Protein AF-Q1WFF9-F1 (afdb_monomer_lite)

InterPro domains:
  IPR015813 Pyruvate/Phosphoenolpyruvate kinase-like domain superfamily [SSF51621] (1-240)
  IPR021135 Phosphoenolpyruvate carboxylase [PF00311] (1-241)
  IPR021135 Phosphoenolpyruvate carboxylase [PTHR30523] (1-241)

Secondary structure (DSSP, 8-state):
-B-TTSTTTSSSS-HHHHHHTSPTTS-TT---BPPPHHHHHHHHSSHHHHHHHHHHHHHHHHHHHHSPPPPPPHHHHHHHHHHHHHHHHHHHIIIII-TTHHHHHHHHSTHHHHHHSTT-SS-SBSSTT--GGGB-HHHHHHHHHHTT--HHHHTTHHHHHHHHHHH-TTHHHHHHHHHHH-HHHHHHHHHHHHHHHT--HHHHHHHHHHHS-GGGHHHHHHHHHHHHHHHHHHHHHHT--

Sequence (241 aa):
FHGRGGTVGRGGGPTHLAILSQPPDTIHGSLRVTVQGEVIEQSFGEEHLCFRTLQRFTAATLEHGMHPPDSPKPEWRALLDEMAVVATEEYRSVVFKEPRFVEYFRLATPELEYGRMNIGSRPSKRKPSGGIESLRAIPWIFAWTQTRFHLPVWLGFGAAFKHIIKKDIRNLHVLQEMYNAWPFFRVTIDLVEMVFAKGDPGIAALYDKLLVSEDLWAFGEDLRTNYEETKKLLLQIAGHK

Radius of gyration: 19.37 Å; chains: 1; bounding box: 47×37×49 Å

Organism: NCBI:txid156476

pLDDT: mean 93.43, std 9.12, range [42.44, 98.88]

Structure (mmCIF, N/CA/C/O backbone):
data_AF-Q1WFF9-F1
#
_entry.id   AF-Q1WFF9-F1
#
loop_
_atom_site.group_PDB
_atom_site.id
_atom_site.type_symbol
_atom_site.label_atom_id
_atom_site.label_alt_id
_atom_site.label_comp_id
_atom_site.label_asym_id
_atom_site.label_entity_id
_atom_site.label_seq_id
_atom_site.pdbx_PDB_ins_code
_atom_site.Cartn_x
_atom_site.Cartn_y
_atom_site.Cartn_z
_atom_site.occupancy
_atom_site.B_iso_or_equiv
_atom_site.auth_seq_id
_atom_site.auth_comp_id
_atom_site.auth_asym_id
_atom_site.auth_atom_id
_atom_site.pdbx_PDB_model_num
ATOM 1 N N . PHE A 1 1 ? 17.585 8.592 -5.622 1.00 90.44 1 PHE A N 1
ATOM 2 C CA . PHE A 1 1 ? 17.621 8.148 -4.207 1.00 90.44 1 PHE A CA 1
ATOM 3 C C . PHE A 1 1 ? 16.221 7.725 -3.789 1.00 90.44 1 PHE A C 1
ATOM 5 O O . PHE A 1 1 ? 15.330 8.563 -3.808 1.00 90.44 1 PHE A O 1
ATOM 12 N N . HIS A 1 2 ? 16.024 6.455 -3.429 1.00 89.38 2 HIS A N 1
ATOM 13 C CA . HIS A 1 2 ? 14.735 5.919 -2.981 1.00 89.38 2 HIS A CA 1
ATOM 14 C C . HIS A 1 2 ? 14.657 5.881 -1.447 1.00 89.38 2 HIS A C 1
ATOM 16 O O . HIS A 1 2 ? 15.529 5.322 -0.769 1.00 89.38 2 HIS A O 1
ATOM 22 N N . GLY A 1 3 ? 13.602 6.497 -0.908 1.00 85.12 3 GLY A N 1
ATOM 23 C CA . GLY A 1 3 ? 13.299 6.527 0.521 1.00 85.12 3 GLY A CA 1
ATOM 24 C C . GLY A 1 3 ? 12.704 5.217 1.052 1.00 85.12 3 GLY A C 1
ATOM 25 O O . GLY A 1 3 ? 12.653 4.200 0.366 1.00 85.12 3 GLY A O 1
ATOM 26 N N . ARG A 1 4 ? 12.240 5.253 2.305 1.00 74.25 4 ARG A N 1
ATOM 27 C CA . ARG A 1 4 ? 11.556 4.129 2.970 1.00 74.25 4 ARG A CA 1
ATOM 28 C C . ARG A 1 4 ? 10.185 3.860 2.342 1.00 74.25 4 ARG A C 1
ATOM 30 O O . ARG A 1 4 ? 9.562 4.784 1.831 1.00 74.25 4 ARG A O 1
ATOM 37 N N . GLY A 1 5 ? 9.685 2.629 2.455 1.00 65.88 5 GLY A N 1
ATOM 38 C CA . GLY A 1 5 ? 8.304 2.295 2.084 1.00 65.88 5 GLY A CA 1
ATOM 39 C C . GLY A 1 5 ? 8.069 1.907 0.622 1.00 65.88 5 GLY A C 1
ATOM 40 O O . GLY A 1 5 ? 7.045 1.299 0.337 1.00 65.88 5 GLY A O 1
ATOM 41 N N . GLY A 1 6 ? 9.002 2.204 -0.287 1.00 64.94 6 GLY A N 1
ATOM 42 C CA . GLY A 1 6 ? 8.880 1.828 -1.698 1.00 64.94 6 GLY A CA 1
ATOM 43 C C . GLY A 1 6 ? 9.143 0.341 -1.958 1.00 64.94 6 GLY A C 1
ATOM 44 O O . GLY A 1 6 ? 9.838 -0.321 -1.183 1.00 64.94 6 GLY A O 1
ATOM 45 N N . THR A 1 7 ? 8.652 -0.155 -3.097 1.00 63.31 7 THR A N 1
ATOM 46 C CA . THR A 1 7 ? 8.868 -1.527 -3.603 1.00 63.31 7 THR A CA 1
ATOM 47 C C . THR A 1 7 ? 10.349 -1.928 -3.605 1.00 63.31 7 THR A C 1
ATOM 49 O O . THR A 1 7 ? 10.696 -3.029 -3.186 1.00 63.31 7 THR A O 1
ATOM 52 N N . VAL A 1 8 ? 11.241 -0.996 -3.961 1.00 68.69 8 VAL A N 1
ATOM 53 C CA . VAL A 1 8 ? 12.700 -1.205 -4.003 1.00 68.69 8 VAL A CA 1
ATOM 54 C C . VAL A 1 8 ? 13.317 -1.424 -2.608 1.00 68.69 8 VAL A C 1
ATOM 56 O O . VAL A 1 8 ? 14.286 -2.166 -2.475 1.00 68.69 8 VAL A O 1
ATOM 59 N N . GLY A 1 9 ? 12.773 -0.802 -1.554 1.00 59.34 9 GLY A N 1
ATOM 60 C CA . GLY A 1 9 ? 13.393 -0.759 -0.219 1.00 59.34 9 GLY A CA 1
ATOM 61 C C . GLY A 1 9 ? 12.810 -1.720 0.822 1.00 59.34 9 GLY A C 1
ATOM 62 O O . GLY A 1 9 ? 13.354 -1.815 1.921 1.00 59.34 9 GLY A O 1
ATOM 63 N N . ARG A 1 10 ? 11.697 -2.404 0.519 1.00 56.56 10 ARG A N 1
ATOM 64 C CA . ARG A 1 10 ? 10.949 -3.202 1.509 1.00 56.56 10 ARG A CA 1
ATOM 65 C C . ARG A 1 10 ? 11.213 -4.699 1.508 1.00 56.56 10 ARG A C 1
ATOM 67 O O . ARG A 1 10 ? 10.673 -5.370 2.378 1.00 56.56 10 ARG A O 1
ATOM 74 N N . GLY A 1 11 ? 11.967 -5.233 0.547 1.00 47.62 11 GLY A N 1
ATOM 75 C CA . GLY A 1 11 ? 12.249 -6.675 0.461 1.00 47.62 11 GLY A CA 1
ATOM 76 C C . GLY A 1 11 ? 11.005 -7.582 0.430 1.00 47.62 11 GLY A C 1
ATOM 77 O O . GLY A 1 11 ? 11.131 -8.789 0.599 1.00 47.62 11 GLY A O 1
ATOM 78 N N . GLY A 1 12 ? 9.805 -7.006 0.271 1.00 42.44 12 GLY A N 1
ATOM 79 C CA . GLY A 1 12 ? 8.522 -7.700 0.364 1.00 42.44 12 GLY A CA 1
ATOM 80 C C . GLY A 1 12 ? 7.952 -8.116 -0.992 1.00 42.44 12 GLY A C 1
ATOM 81 O O . GLY A 1 12 ? 7.150 -9.034 -1.044 1.00 42.44 12 GLY A O 1
ATOM 82 N N . GLY A 1 13 ? 8.406 -7.486 -2.076 1.00 58.28 13 GLY A N 1
ATOM 83 C CA . GLY A 1 13 ? 8.334 -8.027 -3.435 1.00 58.28 13 GLY A CA 1
ATOM 84 C C . GLY A 1 13 ? 9.755 -8.268 -3.958 1.00 58.28 13 GLY A C 1
ATOM 85 O O . GLY A 1 13 ? 10.721 -7.893 -3.280 1.00 58.28 13 GLY A O 1
ATOM 86 N N . PRO A 1 14 ? 9.936 -8.862 -5.149 1.00 69.94 14 PRO A N 1
ATOM 87 C CA . PRO A 1 14 ? 11.264 -9.073 -5.711 1.00 69.94 14 PRO A CA 1
ATOM 88 C C . PRO A 1 14 ? 11.953 -7.720 -5.966 1.00 69.94 14 PRO A C 1
ATOM 90 O O . PRO A 1 14 ? 11.699 -7.069 -6.976 1.00 69.94 14 PRO A O 1
ATOM 93 N N . THR A 1 15 ? 12.844 -7.281 -5.064 1.00 84.88 15 THR A N 1
ATOM 94 C CA . THR A 1 15 ? 13.602 -6.015 -5.198 1.00 84.88 15 THR A CA 1
ATOM 95 C C . THR A 1 15 ? 14.299 -5.902 -6.553 1.00 84.88 15 THR A C 1
ATOM 97 O O . THR A 1 15 ? 14.416 -4.808 -7.091 1.00 84.88 15 THR A O 1
ATOM 100 N N . HIS A 1 16 ? 14.705 -7.038 -7.122 1.00 91.44 16 HIS A N 1
ATOM 101 C CA . HIS A 1 16 ? 15.231 -7.125 -8.479 1.00 91.44 16 HIS A CA 1
ATOM 102 C C . HIS A 1 16 ? 14.231 -6.558 -9.505 1.00 91.44 16 HIS A C 1
ATOM 104 O O . HIS A 1 16 ? 14.544 -5.594 -10.198 1.00 91.44 16 HIS A O 1
ATOM 110 N N . LEU A 1 17 ? 13.004 -7.087 -9.547 1.00 90.94 17 LEU A N 1
ATOM 111 C CA . LEU A 1 17 ? 11.969 -6.636 -10.479 1.00 90.94 17 LEU A CA 1
ATOM 112 C C . LEU A 1 17 ? 11.554 -5.180 -10.222 1.00 90.94 17 LEU A C 1
ATOM 114 O O . LEU A 1 17 ? 11.300 -4.445 -11.167 1.00 90.94 17 LEU A O 1
ATOM 118 N N . ALA A 1 18 ? 11.543 -4.731 -8.964 1.00 92.31 18 ALA A N 1
ATOM 119 C CA . ALA A 1 18 ? 11.224 -3.342 -8.622 1.00 92.31 18 ALA A CA 1
ATOM 120 C C . ALA A 1 18 ? 12.255 -2.321 -9.148 1.00 92.31 18 ALA A C 1
ATOM 122 O O . ALA A 1 18 ? 11.914 -1.158 -9.383 1.00 92.31 18 ALA A O 1
ATOM 123 N N . ILE A 1 19 ? 13.519 -2.730 -9.303 1.00 94.56 19 ILE A N 1
ATOM 124 C CA . ILE A 1 19 ? 14.555 -1.912 -9.950 1.00 94.56 19 ILE A CA 1
ATOM 125 C C . ILE A 1 19 ? 14.354 -1.941 -11.469 1.00 94.56 19 ILE A C 1
ATOM 127 O O . ILE A 1 19 ? 14.330 -0.884 -12.091 1.00 94.56 19 ILE A O 1
ATOM 131 N N . LEU A 1 20 ? 14.116 -3.122 -12.050 1.00 95.31 20 LEU A N 1
ATOM 132 C CA . LEU A 1 20 ? 13.832 -3.262 -13.484 1.00 95.31 20 LEU A CA 1
ATOM 133 C C . LEU A 1 20 ? 12.554 -2.528 -13.921 1.00 95.31 20 LEU A C 1
ATOM 135 O O . LEU A 1 20 ? 12.432 -2.135 -15.074 1.00 95.31 20 LEU A O 1
ATOM 139 N N . SER A 1 21 ? 11.610 -2.297 -13.006 1.00 95.50 21 SER A N 1
ATOM 140 C CA . SER A 1 21 ? 10.363 -1.587 -13.289 1.00 95.50 21 SER A CA 1
ATOM 141 C C . SER A 1 21 ? 10.472 -0.060 -13.240 1.00 95.50 21 SER A C 1
ATOM 143 O O . SER A 1 21 ? 9.449 0.612 -13.384 1.00 95.50 21 SER A O 1
ATOM 145 N N . GLN A 1 22 ? 11.644 0.511 -12.934 1.00 95.94 22 GLN A N 1
ATOM 146 C CA . GLN A 1 22 ? 11.802 1.967 -12.923 1.00 95.94 22 GLN A CA 1
ATOM 147 C C . GLN A 1 22 ? 11.622 2.535 -14.340 1.00 95.94 22 GLN A C 1
ATOM 149 O O . GLN A 1 22 ? 11.926 1.843 -15.313 1.00 95.94 22 GLN A O 1
ATOM 154 N N . PRO A 1 23 ? 11.159 3.790 -14.496 1.00 96.50 23 PRO A N 1
ATOM 155 C CA . PRO A 1 23 ? 11.044 4.389 -15.820 1.00 96.50 23 PRO A CA 1
ATOM 156 C C . PRO A 1 23 ? 12.393 4.355 -16.569 1.00 96.50 23 PRO A C 1
ATOM 158 O O . PRO A 1 23 ? 13.439 4.454 -15.913 1.00 96.50 23 PRO A O 1
ATOM 161 N N . PRO A 1 24 ? 12.393 4.221 -17.907 1.00 95.56 24 PRO A N 1
ATOM 162 C CA . PRO A 1 24 ? 13.616 4.258 -18.710 1.00 95.56 24 PRO A CA 1
ATOM 163 C C . PRO A 1 24 ? 14.481 5.483 -18.387 1.00 95.56 24 PRO A C 1
ATOM 165 O O . PRO A 1 24 ? 13.948 6.538 -18.042 1.00 95.56 24 PRO A O 1
ATOM 168 N N . ASP A 1 25 ? 15.806 5.333 -18.466 1.00 94.19 25 ASP A N 1
ATOM 169 C CA . ASP A 1 25 ? 16.768 6.438 -18.315 1.00 94.19 25 ASP A CA 1
ATOM 170 C C . ASP A 1 25 ? 16.732 7.161 -16.947 1.00 94.19 25 ASP A C 1
ATOM 172 O O . ASP A 1 25 ? 17.164 8.303 -16.798 1.00 94.19 25 ASP A O 1
ATOM 176 N N . THR A 1 26 ? 16.237 6.500 -15.892 1.00 95.56 26 THR A N 1
ATOM 177 C CA . THR A 1 26 ? 16.188 7.096 -14.538 1.00 95.56 26 THR A CA 1
ATOM 178 C C . THR A 1 26 ? 17.325 6.669 -13.608 1.00 95.56 26 THR A C 1
ATOM 180 O O . THR A 1 26 ? 17.603 7.373 -12.635 1.00 95.56 26 THR A O 1
ATOM 183 N N . ILE A 1 27 ? 17.988 5.536 -13.880 1.00 94.44 27 ILE A N 1
ATOM 184 C CA . ILE A 1 27 ? 19.042 4.978 -13.014 1.00 94.44 27 ILE A CA 1
ATOM 185 C C . ILE A 1 27 ? 20.451 5.284 -13.542 1.00 94.44 27 ILE A C 1
ATOM 187 O O . ILE A 1 27 ? 21.303 5.715 -12.766 1.00 94.44 27 ILE A O 1
ATOM 191 N N . HIS A 1 28 ? 20.719 5.037 -14.831 1.00 90.56 28 HIS A N 1
ATOM 192 C CA . HIS A 1 28 ? 22.028 5.247 -15.479 1.00 90.56 28 HIS A CA 1
ATOM 193 C C . HIS A 1 28 ? 23.238 4.783 -14.639 1.00 90.56 28 HIS A C 1
ATOM 195 O O . HIS A 1 28 ? 24.199 5.519 -14.424 1.00 90.56 28 HIS A O 1
ATOM 201 N N . GLY A 1 29 ? 23.170 3.556 -14.111 1.00 93.38 29 GLY A N 1
ATOM 202 C CA . GLY A 1 29 ? 24.246 2.954 -13.315 1.00 93.38 29 GLY A CA 1
ATOM 203 C C . GLY A 1 29 ? 24.433 3.530 -11.904 1.00 93.38 29 GLY A C 1
ATOM 204 O O . GLY A 1 29 ? 25.304 3.059 -11.176 1.00 93.38 29 GLY A O 1
ATOM 205 N N . SER A 1 30 ? 23.625 4.509 -11.479 1.00 96.44 30 SER A N 1
ATOM 206 C CA . SER A 1 30 ? 23.741 5.153 -10.167 1.00 96.44 30 SER A CA 1
ATOM 207 C C . SER A 1 30 ? 22.461 5.002 -9.351 1.00 96.44 30 SER A C 1
ATOM 209 O O . SER A 1 30 ? 21.504 5.770 -9.466 1.00 96.44 30 SER A O 1
ATOM 211 N N . LEU A 1 31 ? 22.453 4.002 -8.469 1.00 95.00 31 LEU A N 1
ATOM 212 C CA . LEU A 1 31 ? 21.318 3.701 -7.607 1.00 95.00 31 LEU A CA 1
ATOM 213 C C . LEU A 1 31 ? 21.665 3.948 -6.133 1.00 95.00 31 LEU A C 1
ATOM 215 O O . LEU A 1 31 ? 22.632 3.417 -5.594 1.00 95.00 31 LEU A O 1
ATOM 219 N N . ARG A 1 32 ? 20.813 4.714 -5.441 1.00 95.44 32 ARG A N 1
ATOM 220 C CA . ARG A 1 32 ? 20.860 4.871 -3.979 1.00 95.44 32 ARG A CA 1
ATOM 221 C C . ARG A 1 32 ? 19.515 4.483 -3.379 1.00 95.44 32 ARG A C 1
ATOM 223 O O . ARG A 1 32 ? 18.514 5.144 -3.668 1.00 95.44 32 ARG A O 1
ATOM 230 N N . VAL A 1 33 ? 19.499 3.466 -2.521 1.00 92.75 33 VAL A N 1
ATOM 231 C CA . VAL A 1 33 ? 18.290 2.915 -1.879 1.00 92.75 33 VAL A CA 1
ATOM 232 C C . VAL A 1 33 ? 18.462 2.912 -0.366 1.00 92.75 33 VAL A C 1
ATOM 234 O O . VAL A 1 33 ? 19.549 2.668 0.151 1.00 92.75 33 VAL A O 1
ATOM 237 N N . THR A 1 34 ? 17.380 3.193 0.352 1.00 90.62 34 THR A N 1
ATOM 238 C CA . THR A 1 34 ? 17.334 3.025 1.806 1.00 90.62 34 THR A CA 1
ATOM 239 C C . THR A 1 34 ? 17.063 1.562 2.157 1.00 90.62 34 THR A C 1
ATOM 241 O O . THR A 1 34 ? 15.983 1.063 1.853 1.00 90.62 34 THR A O 1
ATOM 244 N N . VAL A 1 35 ? 17.984 0.902 2.862 1.00 90.81 35 VAL A N 1
ATOM 245 C CA . VAL A 1 35 ? 17.696 -0.364 3.558 1.00 90.81 35 VAL A CA 1
ATOM 246 C C . VAL A 1 35 ? 16.970 -0.022 4.855 1.00 90.81 35 VAL A C 1
ATOM 248 O O . VAL A 1 35 ? 17.486 0.746 5.673 1.00 90.81 35 VAL A O 1
ATOM 251 N N . GLN A 1 36 ? 15.749 -0.524 5.034 1.00 86.00 36 GLN A N 1
ATOM 252 C CA . GLN A 1 36 ? 15.016 -0.271 6.271 1.00 86.00 36 GLN A CA 1
ATOM 253 C C . GLN A 1 36 ? 15.533 -1.153 7.417 1.00 86.00 36 GLN A C 1
ATOM 255 O O . GLN A 1 36 ? 15.968 -2.278 7.191 1.00 86.00 36 GLN A O 1
ATOM 260 N N . GLY A 1 37 ? 15.466 -0.649 8.653 1.00 89.38 37 GLY A N 1
ATOM 261 C CA . GLY A 1 37 ? 15.934 -1.396 9.825 1.00 89.38 37 GLY A CA 1
ATOM 262 C C . GLY A 1 37 ? 15.178 -2.712 10.009 1.00 89.38 37 GLY A C 1
ATOM 263 O O . GLY A 1 37 ? 15.785 -3.718 10.341 1.00 89.38 37 GLY A O 1
ATOM 264 N N . GLU A 1 38 ? 13.883 -2.739 9.690 1.00 87.75 38 GLU A N 1
ATOM 265 C CA . GLU A 1 38 ? 13.054 -3.946 9.761 1.00 87.75 38 GLU A CA 1
ATOM 266 C C . GLU A 1 38 ? 13.428 -5.049 8.746 1.00 87.75 38 GLU A C 1
ATOM 268 O O . GLU A 1 38 ? 12.941 -6.166 8.876 1.00 87.75 38 GLU A O 1
ATOM 273 N N . VAL A 1 39 ? 14.284 -4.765 7.754 1.00 89.94 39 VAL A N 1
ATOM 274 C CA . VAL A 1 39 ? 14.747 -5.745 6.745 1.00 89.94 39 VAL A CA 1
ATOM 275 C C . VAL A 1 39 ? 16.263 -5.938 6.736 1.00 89.94 39 VAL A C 1
ATOM 277 O O . VAL A 1 39 ? 16.772 -6.700 5.912 1.00 89.94 39 VAL A O 1
ATOM 280 N N . ILE A 1 40 ? 17.001 -5.252 7.619 1.00 93.12 40 ILE A N 1
ATOM 281 C CA . ILE A 1 40 ? 18.470 -5.291 7.626 1.00 93.12 40 ILE A CA 1
ATOM 282 C C . ILE A 1 40 ? 18.983 -6.708 7.891 1.00 93.12 40 ILE A C 1
ATOM 284 O O . ILE A 1 40 ? 19.838 -7.191 7.156 1.00 93.12 40 ILE A O 1
ATOM 288 N N . GLU A 1 41 ? 18.376 -7.391 8.860 1.00 94.00 41 GLU A N 1
ATOM 289 C CA . GLU A 1 41 ? 18.734 -8.750 9.260 1.00 94.00 41 GLU A CA 1
ATOM 290 C C . GLU A 1 41 ? 18.465 -9.748 8.132 1.00 94.00 41 GLU A C 1
ATOM 292 O O . GLU A 1 41 ? 19.355 -10.476 7.713 1.00 94.00 41 GLU A O 1
ATOM 297 N N . GLN A 1 42 ? 17.271 -9.706 7.531 1.00 90.56 42 GLN A N 1
ATOM 298 C CA . GLN A 1 42 ? 16.935 -10.561 6.387 1.00 90.56 42 GLN A CA 1
ATOM 299 C C . GLN A 1 42 ? 17.881 -10.337 5.193 1.00 90.56 42 GLN A C 1
ATOM 301 O O . GLN A 1 42 ? 18.129 -11.249 4.405 1.00 90.56 42 GLN A O 1
ATOM 306 N N . SER A 1 43 ? 18.373 -9.108 5.025 1.00 90.62 43 SER A N 1
ATOM 307 C CA . SER A 1 43 ? 19.191 -8.728 3.874 1.00 90.62 43 SER A CA 1
ATOM 308 C C . SER A 1 43 ? 20.674 -9.048 4.057 1.00 90.62 43 SER A C 1
ATOM 310 O O . SER A 1 43 ? 21.327 -9.351 3.058 1.00 90.62 43 SER A O 1
ATOM 312 N N . PHE A 1 44 ? 21.198 -8.950 5.284 1.00 95.88 44 PHE A N 1
ATOM 313 C CA . PHE A 1 44 ? 22.640 -8.942 5.565 1.00 95.88 44 PHE A CA 1
ATOM 314 C C . PHE A 1 44 ? 23.074 -9.774 6.785 1.00 95.88 44 PHE A C 1
ATOM 316 O O . PHE A 1 44 ? 24.273 -9.872 7.020 1.00 95.88 44 PHE A O 1
ATOM 323 N N . GLY A 1 45 ? 22.146 -10.349 7.556 1.00 96.56 45 GLY A N 1
ATOM 324 C CA . GLY A 1 45 ? 22.451 -11.090 8.790 1.00 96.56 45 GLY A CA 1
ATOM 325 C C . GLY A 1 45 ? 23.077 -12.470 8.565 1.00 96.56 45 GLY A C 1
ATOM 326 O O . GLY A 1 45 ? 23.762 -12.987 9.441 1.00 96.56 45 GLY A O 1
ATOM 327 N N . GLU A 1 46 ? 22.901 -13.050 7.376 1.00 97.88 46 GLU A N 1
ATOM 328 C CA . GLU A 1 46 ? 23.477 -14.342 6.986 1.00 97.88 46 GLU A CA 1
ATOM 329 C C . GLU A 1 46 ? 24.330 -14.180 5.718 1.00 97.88 46 GLU A C 1
ATOM 331 O O . GLU A 1 46 ? 23.984 -13.402 4.823 1.00 97.88 46 GLU A O 1
ATOM 336 N N . GLU A 1 47 ? 25.464 -14.883 5.644 1.00 98.06 47 GLU A N 1
ATOM 337 C CA . GLU A 1 47 ? 26.497 -14.684 4.620 1.00 98.06 47 GLU A CA 1
ATOM 338 C C . GLU A 1 47 ? 25.985 -14.915 3.191 1.00 98.06 47 GLU A C 1
ATOM 340 O O . GLU A 1 47 ? 26.204 -14.084 2.299 1.00 98.06 47 GLU A O 1
ATOM 345 N N . HIS A 1 48 ? 25.262 -16.010 2.952 1.00 96.31 48 HIS A N 1
ATOM 346 C CA . HIS A 1 48 ? 24.722 -16.317 1.630 1.00 96.31 48 HIS A CA 1
ATOM 347 C C . HIS A 1 48 ? 23.606 -15.351 1.220 1.00 96.31 48 HIS A C 1
ATOM 349 O O . HIS A 1 48 ? 23.524 -14.953 0.051 1.00 96.31 48 HIS A O 1
ATOM 355 N N . LEU A 1 49 ? 22.748 -14.940 2.154 1.00 93.94 49 LEU A N 1
ATOM 356 C CA . LEU A 1 49 ? 21.713 -13.939 1.904 1.00 93.94 49 LEU A CA 1
ATOM 357 C C . LEU A 1 49 ? 22.311 -12.557 1.637 1.00 93.94 49 LEU A C 1
ATOM 359 O O . LEU A 1 49 ? 21.866 -11.891 0.699 1.00 93.94 49 LEU A O 1
ATOM 363 N N . CYS A 1 50 ? 23.349 -12.167 2.380 1.00 96.69 50 CYS A N 1
ATOM 364 C CA . CYS A 1 50 ? 24.129 -10.954 2.150 1.00 96.69 50 CYS A CA 1
ATOM 365 C C . CYS A 1 50 ? 24.683 -10.929 0.721 1.00 96.69 50 CYS A C 1
ATOM 367 O O . CYS A 1 50 ? 24.409 -9.992 -0.036 1.00 96.69 50 CYS A O 1
ATOM 369 N N . PHE A 1 51 ? 25.357 -12.007 0.303 1.00 97.12 51 PHE A N 1
ATOM 370 C CA . PHE A 1 51 ? 25.876 -12.139 -1.058 1.00 97.12 51 PHE A CA 1
ATOM 371 C C . PHE A 1 51 ? 24.766 -11.988 -2.109 1.00 97.12 51 PHE A C 1
ATOM 373 O O . PHE A 1 51 ? 24.883 -11.183 -3.035 1.00 97.12 51 PHE A O 1
ATOM 380 N N . ARG A 1 52 ? 23.637 -12.692 -1.939 1.00 94.88 52 ARG A N 1
ATOM 381 C CA . ARG A 1 52 ? 22.484 -12.594 -2.855 1.00 94.88 52 ARG A CA 1
ATOM 382 C C . ARG A 1 52 ? 21.857 -11.199 -2.869 1.00 94.88 52 ARG A C 1
ATOM 384 O O . ARG A 1 52 ? 21.287 -10.799 -3.886 1.00 94.88 52 ARG A O 1
ATOM 391 N N . THR A 1 53 ? 21.908 -10.473 -1.754 1.00 94.06 53 THR A N 1
ATOM 392 C CA . THR A 1 53 ? 21.443 -9.085 -1.670 1.00 94.06 53 THR A CA 1
ATOM 393 C C . THR A 1 53 ? 22.326 -8.173 -2.502 1.00 94.06 53 THR A C 1
ATOM 395 O O . THR A 1 53 ? 21.807 -7.446 -3.344 1.00 94.06 53 THR A O 1
ATOM 398 N N . LEU A 1 54 ? 23.644 -8.255 -2.353 1.00 96.19 54 LEU A N 1
ATOM 399 C CA . LEU A 1 54 ? 24.566 -7.472 -3.176 1.00 96.19 54 LEU A CA 1
ATOM 400 C C . LEU A 1 54 ? 24.415 -7.824 -4.665 1.00 96.19 54 LEU A C 1
ATOM 402 O O . LEU A 1 54 ? 24.240 -6.933 -5.495 1.00 96.19 54 LEU A O 1
ATOM 406 N N . GLN A 1 55 ? 24.351 -9.121 -4.985 1.00 96.12 55 GLN A N 1
ATOM 407 C CA . GLN A 1 55 ? 24.181 -9.620 -6.350 1.00 96.12 55 GLN A CA 1
ATOM 408 C C . GLN A 1 55 ? 22.937 -9.037 -7.037 1.00 96.12 55 GLN A C 1
ATOM 410 O O . GLN A 1 55 ? 23.038 -8.546 -8.161 1.00 96.12 55 GLN A O 1
ATOM 415 N N . ARG A 1 56 ? 21.762 -9.068 -6.386 1.00 94.75 56 ARG A N 1
ATOM 416 C CA . ARG A 1 56 ? 20.512 -8.607 -7.019 1.00 94.75 56 ARG A CA 1
ATOM 417 C C . ARG A 1 56 ? 20.500 -7.098 -7.271 1.00 94.75 56 ARG A C 1
ATOM 419 O O . ARG A 1 56 ? 19.979 -6.677 -8.298 1.00 94.75 56 ARG A O 1
ATOM 426 N N . PHE A 1 57 ? 21.072 -6.296 -6.367 1.00 95.19 57 PHE A N 1
ATOM 427 C CA . PHE A 1 57 ? 21.158 -4.844 -6.554 1.00 95.19 57 PHE A CA 1
ATOM 428 C C . PHE A 1 57 ? 22.078 -4.492 -7.722 1.00 95.19 57 PHE A C 1
ATOM 430 O O . PHE A 1 57 ? 21.698 -3.677 -8.562 1.00 95.19 57 PHE A O 1
ATOM 437 N N . THR A 1 58 ? 23.250 -5.127 -7.806 1.00 96.62 58 THR A N 1
ATOM 438 C CA . THR A 1 58 ? 24.196 -4.908 -8.906 1.00 96.62 58 THR A CA 1
ATOM 439 C C . THR A 1 58 ? 23.607 -5.343 -10.245 1.00 96.62 58 THR A C 1
ATOM 441 O O . THR A 1 58 ? 23.621 -4.558 -11.190 1.00 96.62 58 THR A O 1
ATOM 444 N N . ALA A 1 59 ? 23.044 -6.554 -10.316 1.00 96.62 59 ALA A N 1
ATOM 445 C CA . ALA A 1 59 ? 22.484 -7.098 -11.551 1.00 96.62 59 ALA A CA 1
ATOM 446 C C . ALA A 1 59 ? 21.328 -6.242 -12.084 1.00 96.62 59 ALA A C 1
ATOM 448 O O . ALA A 1 59 ? 21.390 -5.789 -13.221 1.00 96.62 59 ALA A O 1
ATOM 449 N N . ALA A 1 60 ? 20.327 -5.942 -11.250 1.00 95.50 60 ALA A N 1
ATOM 450 C CA . ALA A 1 60 ? 19.148 -5.202 -11.697 1.00 95.50 60 ALA A CA 1
ATOM 451 C C . ALA A 1 60 ? 19.473 -3.751 -12.098 1.00 95.50 60 ALA A C 1
ATOM 453 O O . ALA A 1 60 ? 18.889 -3.219 -13.036 1.00 95.50 60 ALA A O 1
ATOM 454 N N . THR A 1 61 ? 20.423 -3.107 -11.406 1.00 96.94 61 THR A N 1
ATOM 455 C CA . THR A 1 61 ? 20.885 -1.747 -11.746 1.00 96.94 61 THR A CA 1
ATOM 456 C C . THR A 1 61 ? 21.583 -1.720 -13.104 1.00 96.94 61 THR A C 1
ATOM 458 O O . THR A 1 61 ? 21.375 -0.792 -13.884 1.00 96.94 61 THR A O 1
ATOM 461 N N . LEU A 1 62 ? 22.420 -2.726 -13.374 1.00 97.62 62 LEU A N 1
ATOM 462 C CA . LEU A 1 62 ? 23.129 -2.866 -14.641 1.00 97.62 62 LEU A CA 1
ATOM 463 C C . LEU A 1 62 ? 22.155 -3.177 -15.783 1.00 97.62 62 LEU A C 1
ATOM 465 O O . LEU A 1 62 ? 22.181 -2.500 -16.807 1.00 97.62 62 LEU A O 1
ATOM 469 N N . GLU A 1 63 ? 21.288 -4.173 -15.591 1.00 97.31 63 GLU A N 1
ATOM 470 C CA . GLU A 1 63 ? 20.315 -4.603 -16.595 1.00 97.31 63 GLU A CA 1
ATOM 471 C C . GLU A 1 63 ? 19.362 -3.472 -16.974 1.00 97.31 63 GLU A C 1
ATOM 473 O O . GLU A 1 63 ? 19.225 -3.201 -18.160 1.00 97.31 63 GLU A O 1
ATOM 478 N N . HIS A 1 64 ? 18.793 -2.740 -16.009 1.00 97.12 64 HIS A N 1
ATOM 479 C CA . HIS A 1 64 ? 17.894 -1.614 -16.302 1.00 97.12 64 HIS A CA 1
ATOM 480 C C . HIS A 1 64 ? 18.524 -0.571 -17.238 1.00 97.12 64 HIS A C 1
ATOM 482 O O . HIS A 1 64 ? 17.857 -0.057 -18.132 1.00 97.12 64 HIS A O 1
ATOM 488 N N . GLY A 1 65 ? 19.822 -0.293 -17.073 1.00 94.62 65 GLY A N 1
ATOM 489 C CA . GLY A 1 65 ? 20.546 0.666 -17.911 1.00 94.62 65 GLY A CA 1
ATOM 490 C C . GLY A 1 65 ? 20.816 0.196 -19.345 1.00 94.62 65 GLY A C 1
ATOM 491 O O . GLY A 1 65 ? 21.168 1.021 -20.183 1.00 94.62 65 GLY A O 1
ATOM 492 N N . MET A 1 66 ? 20.678 -1.102 -19.630 1.00 96.06 66 MET A N 1
ATOM 493 C CA . MET A 1 66 ? 20.910 -1.695 -20.958 1.00 96.06 66 MET A CA 1
ATOM 494 C C . MET A 1 66 ? 19.629 -2.252 -21.590 1.00 96.06 66 MET A C 1
ATOM 496 O O . MET A 1 66 ? 19.549 -2.382 -22.809 1.00 96.06 66 MET A O 1
ATOM 500 N N . HIS A 1 67 ? 18.641 -2.587 -20.766 1.00 95.25 67 HIS A N 1
ATOM 501 C CA . HIS A 1 67 ? 17.378 -3.203 -21.137 1.00 95.25 67 HIS A CA 1
ATOM 502 C C . HIS A 1 67 ? 16.245 -2.559 -20.316 1.00 95.25 67 HIS A C 1
ATOM 504 O O . HIS A 1 67 ? 15.784 -3.126 -19.321 1.00 95.25 67 HIS A O 1
ATOM 510 N N . PRO A 1 68 ? 15.832 -1.330 -20.676 1.00 93.06 68 PRO A N 1
ATOM 511 C CA . PRO A 1 68 ? 14.762 -0.637 -19.972 1.00 93.06 68 PRO A CA 1
ATOM 512 C C . PRO A 1 68 ? 13.406 -1.322 -20.216 1.00 93.06 68 PRO A C 1
ATOM 514 O O . PRO A 1 68 ? 13.219 -1.957 -21.256 1.00 93.06 68 PRO A O 1
ATOM 517 N N . PRO A 1 69 ? 12.435 -1.174 -19.296 1.00 93.69 69 PRO A N 1
ATOM 518 C CA . PRO A 1 69 ? 11.100 -1.725 -19.492 1.00 93.69 69 PRO A CA 1
ATOM 519 C C . PRO A 1 69 ? 10.350 -0.990 -20.608 1.00 93.69 69 PRO A C 1
ATOM 521 O O . PRO A 1 69 ? 10.578 0.199 -20.856 1.00 93.69 69 PRO A O 1
ATOM 524 N N . ASP A 1 70 ? 9.385 -1.681 -21.213 1.00 92.06 70 ASP A N 1
ATOM 525 C CA . ASP A 1 70 ? 8.502 -1.088 -22.213 1.00 92.06 70 ASP A CA 1
ATOM 526 C C . ASP A 1 70 ? 7.747 0.130 -21.665 1.00 92.06 70 ASP A C 1
ATOM 528 O O . ASP A 1 70 ? 7.318 0.191 -20.504 1.00 92.06 70 ASP A O 1
ATOM 532 N N . SER A 1 71 ? 7.551 1.118 -22.538 1.00 94.81 71 SER A N 1
ATOM 533 C CA . SER A 1 71 ? 6.734 2.284 -22.213 1.00 94.81 71 SER A CA 1
ATOM 534 C C . SER A 1 71 ? 5.267 1.878 -22.048 1.00 94.81 71 SER A C 1
ATOM 536 O O . SER A 1 71 ? 4.740 1.140 -22.881 1.00 94.81 71 SER A O 1
ATOM 538 N N . PRO A 1 72 ? 4.559 2.389 -21.024 1.00 96.94 72 PRO A N 1
ATOM 539 C CA . PRO A 1 72 ? 3.149 2.076 -20.855 1.00 96.94 72 PRO A CA 1
ATOM 540 C C . PRO A 1 72 ? 2.320 2.655 -21.996 1.00 96.94 72 PRO A C 1
ATOM 542 O O . PRO A 1 72 ? 2.534 3.804 -22.409 1.00 96.94 72 PRO A O 1
ATOM 545 N N . LYS A 1 73 ? 1.337 1.872 -22.448 1.00 98.00 73 LYS A N 1
ATOM 546 C CA . LYS A 1 73 ? 0.395 2.279 -23.491 1.00 98.00 73 LYS A CA 1
ATOM 547 C C . LYS A 1 73 ? -0.423 3.512 -23.053 1.00 98.00 73 LYS A C 1
ATOM 549 O O . LYS A 1 73 ? -0.658 3.685 -21.850 1.00 98.00 73 LYS A O 1
ATOM 554 N N . PRO A 1 74 ? -0.874 4.378 -23.981 1.00 98.12 74 PRO A N 1
ATOM 555 C CA . PRO A 1 74 ? -1.660 5.569 -23.644 1.00 98.12 74 PRO A CA 1
ATOM 556 C C . PRO A 1 74 ? -2.909 5.273 -22.803 1.00 98.12 74 PRO A C 1
ATOM 558 O O . PRO A 1 74 ? -3.192 5.991 -21.845 1.00 98.12 74 PRO A O 1
ATOM 561 N N . GLU A 1 75 ? -3.617 4.187 -23.104 1.00 97.38 75 GLU A N 1
ATOM 562 C CA . GLU A 1 75 ? -4.799 3.742 -22.369 1.00 97.38 75 GLU A CA 1
ATOM 563 C C . GLU A 1 75 ? -4.480 3.336 -20.923 1.00 97.38 75 GLU A C 1
ATOM 565 O O . GLU A 1 75 ? -5.273 3.616 -20.028 1.00 97.38 75 GLU A O 1
ATOM 570 N N . TRP A 1 76 ? -3.301 2.760 -20.660 1.00 98.38 76 TRP A N 1
ATOM 571 C CA . TRP A 1 76 ? -2.871 2.412 -19.301 1.00 98.38 76 TRP A CA 1
ATOM 572 C C . TRP A 1 76 ? -2.595 3.664 -18.467 1.00 98.38 76 TRP A C 1
ATOM 574 O O . TRP A 1 76 ? -2.939 3.713 -17.287 1.00 98.38 76 TRP A O 1
ATOM 584 N N . ARG A 1 77 ? -2.000 4.695 -19.086 1.00 98.44 77 ARG A N 1
ATOM 585 C CA . ARG A 1 77 ? -1.769 5.996 -18.439 1.00 98.44 77 ARG A CA 1
ATOM 586 C C . ARG A 1 77 ? -3.090 6.682 -18.100 1.00 98.44 77 ARG A C 1
ATOM 588 O O . ARG A 1 77 ? -3.293 7.041 -16.948 1.00 98.44 77 ARG A O 1
ATOM 595 N N . ALA A 1 78 ? -3.999 6.783 -19.072 1.00 98.12 78 ALA A N 1
ATOM 596 C CA . ALA A 1 78 ? -5.304 7.414 -18.878 1.00 98.12 78 ALA A CA 1
ATOM 597 C C . ALA A 1 78 ? -6.133 6.717 -17.784 1.00 98.12 78 ALA A C 1
ATOM 599 O O . ALA A 1 78 ? -6.787 7.380 -16.980 1.00 98.12 78 ALA A O 1
ATOM 600 N N . LEU A 1 79 ? -6.073 5.383 -17.726 1.00 98.06 79 LEU A N 1
ATOM 601 C CA . LEU A 1 79 ? -6.762 4.602 -16.703 1.00 98.06 79 LEU A CA 1
ATOM 602 C C . LEU A 1 79 ? -6.166 4.864 -15.308 1.00 98.06 79 LEU A C 1
ATOM 604 O O . LEU A 1 79 ? -6.920 5.081 -14.358 1.00 98.06 79 LEU A O 1
ATOM 608 N N . LEU A 1 80 ? -4.833 4.922 -15.174 1.00 98.38 80 LEU A N 1
ATOM 609 C CA . LEU A 1 80 ? -4.193 5.281 -13.903 1.00 98.38 80 LEU A CA 1
ATOM 610 C C . LEU A 1 80 ? -4.456 6.728 -13.471 1.00 98.38 80 LEU A C 1
ATOM 612 O O . LEU A 1 80 ? -4.639 6.953 -12.275 1.00 98.38 80 LEU A O 1
ATOM 616 N N . ASP A 1 81 ? -4.499 7.687 -14.399 1.00 98.75 81 ASP A N 1
ATOM 617 C CA . ASP A 1 81 ? -4.820 9.086 -14.085 1.00 98.75 81 ASP A CA 1
ATOM 618 C C . ASP A 1 81 ? -6.211 9.194 -13.439 1.00 98.75 81 ASP A C 1
ATOM 620 O O . ASP A 1 81 ? -6.389 9.874 -12.427 1.00 98.75 81 ASP A O 1
ATOM 624 N N . GLU A 1 82 ? -7.192 8.459 -13.968 1.00 98.38 82 GLU A N 1
ATOM 625 C CA . GLU A 1 82 ? -8.541 8.400 -13.404 1.00 98.38 82 GLU A CA 1
ATOM 626 C C . GLU A 1 82 ? -8.580 7.670 -12.053 1.00 98.38 82 GLU A C 1
ATOM 628 O O . GLU A 1 82 ? -9.160 8.175 -11.086 1.00 98.38 82 GLU A O 1
ATOM 633 N N . MET A 1 83 ? -7.927 6.508 -11.950 1.00 98.69 83 MET A N 1
ATOM 634 C CA . MET A 1 83 ? -7.835 5.756 -10.694 1.00 98.69 83 MET A CA 1
ATOM 635 C C . MET A 1 83 ? -7.204 6.578 -9.570 1.00 98.69 83 MET A C 1
ATOM 637 O O . MET A 1 83 ? -7.663 6.511 -8.430 1.00 98.69 83 MET A O 1
ATOM 641 N N . ALA A 1 84 ? -6.165 7.359 -9.875 1.00 98.75 84 ALA A N 1
ATOM 642 C CA . ALA A 1 84 ? -5.449 8.160 -8.890 1.00 98.75 84 ALA A CA 1
ATOM 643 C C . ALA A 1 84 ? -6.351 9.214 -8.232 1.00 98.75 84 ALA A C 1
ATOM 645 O O . ALA A 1 84 ? -6.233 9.448 -7.025 1.00 98.75 84 ALA A O 1
ATOM 646 N N . VAL A 1 85 ? -7.271 9.819 -8.993 1.00 98.75 85 VAL A N 1
ATOM 647 C CA . VAL A 1 85 ? -8.250 10.783 -8.464 1.00 98.75 85 VAL A CA 1
ATOM 648 C C . VAL A 1 85 ? -9.184 10.097 -7.470 1.00 98.75 85 VAL A C 1
ATOM 650 O O . VAL A 1 85 ? -9.290 10.549 -6.329 1.00 98.75 85 VAL A O 1
ATOM 653 N N . VAL A 1 86 ? -9.790 8.975 -7.866 1.00 98.75 86 VAL A N 1
ATOM 654 C CA . VAL A 1 86 ? -10.756 8.238 -7.033 1.00 98.75 86 VAL A CA 1
ATOM 655 C C . VAL A 1 86 ? -10.095 7.666 -5.778 1.00 98.75 86 VAL A C 1
ATOM 657 O O . VAL A 1 86 ? -10.610 7.853 -4.677 1.00 98.75 86 VAL A O 1
ATOM 660 N N . ALA A 1 87 ? -8.919 7.042 -5.911 1.00 98.75 87 ALA A N 1
ATOM 661 C CA . ALA A 1 87 ? -8.165 6.511 -4.774 1.00 98.75 87 ALA A CA 1
ATOM 662 C C . ALA A 1 87 ? -7.811 7.611 -3.765 1.00 98.75 87 ALA A C 1
ATOM 664 O O . ALA A 1 87 ? -7.944 7.430 -2.554 1.00 98.75 87 ALA A O 1
ATOM 665 N N . THR A 1 88 ? -7.372 8.773 -4.262 1.00 98.75 88 THR A N 1
ATOM 666 C CA . THR A 1 88 ? -7.021 9.917 -3.412 1.00 98.75 88 THR A CA 1
ATOM 667 C C . THR A 1 88 ? -8.247 10.477 -2.705 1.00 98.75 88 THR A C 1
ATOM 669 O O . THR A 1 88 ? -8.157 10.863 -1.537 1.00 98.75 88 THR A O 1
ATOM 672 N N . GLU A 1 89 ? -9.385 10.548 -3.392 1.00 98.75 89 GLU A N 1
ATOM 673 C CA . GLU A 1 89 ? -10.631 11.018 -2.805 1.00 98.75 89 GLU A CA 1
ATOM 674 C C . GLU A 1 89 ? -11.114 10.091 -1.688 1.00 98.75 89 GLU A C 1
ATOM 676 O O . GLU A 1 89 ? -11.353 10.583 -0.582 1.00 98.75 89 GLU A O 1
ATOM 681 N N . GLU A 1 90 ? -11.174 8.776 -1.931 1.00 98.75 90 GLU A N 1
ATOM 682 C CA . GLU A 1 90 ? -11.554 7.784 -0.918 1.00 98.75 90 GLU A CA 1
ATOM 683 C C . GLU A 1 90 ? -10.608 7.857 0.286 1.00 98.75 90 GLU A C 1
ATOM 685 O O . GLU A 1 90 ? -11.058 8.081 1.413 1.00 98.75 90 GLU A O 1
ATOM 690 N N . TYR A 1 91 ? -9.293 7.780 0.053 1.00 98.69 91 TYR A N 1
ATOM 691 C CA . TYR A 1 91 ? -8.297 7.861 1.121 1.00 98.69 91 TYR A CA 1
ATOM 692 C C . TYR A 1 91 ? -8.478 9.127 1.962 1.00 98.69 91 TYR A C 1
ATOM 694 O O . TYR A 1 91 ? -8.493 9.073 3.193 1.00 98.69 91 TYR A O 1
ATOM 702 N N . ARG A 1 92 ? -8.637 10.291 1.316 1.00 98.19 92 ARG A N 1
ATOM 703 C CA . ARG A 1 92 ? -8.791 11.558 2.039 1.00 98.19 92 ARG A CA 1
ATOM 704 C C . ARG A 1 92 ? -10.135 11.673 2.740 1.00 98.19 92 ARG A C 1
ATOM 706 O O . ARG A 1 92 ? -10.186 12.325 3.782 1.00 98.19 92 ARG A O 1
ATOM 713 N N . SER A 1 93 ? -11.190 11.073 2.192 1.00 98.50 93 SER A N 1
ATOM 714 C CA . SER A 1 93 ? -12.507 11.059 2.826 1.00 98.50 93 SER A CA 1
ATOM 715 C C . SER A 1 93 ? -12.451 10.385 4.195 1.00 98.50 93 SER A C 1
ATOM 717 O O . SER A 1 93 ? -12.910 10.967 5.170 1.00 98.50 93 SER A O 1
ATOM 719 N N . VAL A 1 94 ? -11.751 9.254 4.291 1.00 98.25 94 VAL A N 1
ATOM 720 C CA . VAL A 1 94 ? -11.582 8.502 5.536 1.00 98.25 94 VAL A CA 1
ATOM 721 C C . VAL A 1 94 ? -10.545 9.155 6.448 1.00 98.25 94 VAL A C 1
ATOM 723 O O . VAL A 1 94 ? -10.802 9.381 7.619 1.00 98.25 94 VAL A O 1
ATOM 726 N N . VAL A 1 95 ? -9.352 9.473 5.941 1.00 97.38 95 VAL A N 1
ATOM 727 C CA . VAL A 1 95 ? -8.217 9.839 6.810 1.00 97.38 95 VAL A CA 1
ATOM 728 C C . VAL A 1 95 ? -8.257 11.299 7.271 1.00 97.38 95 VAL A C 1
ATOM 730 O O . VAL A 1 95 ? -7.729 11.620 8.337 1.00 97.38 95 VAL A O 1
ATOM 733 N N . PHE A 1 96 ? -8.844 12.196 6.471 1.00 95.25 96 PHE A N 1
ATOM 734 C CA . PHE A 1 96 ? -8.812 13.639 6.739 1.00 95.25 96 PHE A CA 1
ATOM 735 C C . PHE A 1 96 ? -10.186 14.298 6.848 1.00 95.25 96 PHE A C 1
ATOM 737 O O . PHE A 1 96 ? -10.285 15.315 7.530 1.00 95.25 96 PHE A O 1
ATOM 744 N N . LYS A 1 97 ? -11.214 13.794 6.150 1.00 96.19 97 LYS A N 1
ATOM 745 C CA . LYS A 1 97 ? -12.547 14.419 6.167 1.00 96.19 97 LYS A CA 1
ATOM 746 C C . LYS A 1 97 ? -13.466 13.826 7.234 1.00 96.19 97 LYS A C 1
ATOM 748 O O . LYS A 1 97 ? -14.289 14.574 7.746 1.00 96.19 97 LYS A O 1
ATOM 753 N N . GLU A 1 98 ? -13.320 12.545 7.572 1.00 97.06 98 GLU A N 1
ATOM 754 C CA . GLU A 1 98 ? -14.090 11.896 8.636 1.00 97.06 98 GLU A CA 1
ATOM 755 C C . GLU A 1 98 ? -13.671 12.443 10.014 1.00 97.06 98 GLU A C 1
ATOM 757 O O . GLU A 1 98 ? -12.550 12.174 10.468 1.00 97.06 98 GLU A O 1
ATOM 762 N N . PRO A 1 99 ? -14.536 13.214 10.705 1.00 95.19 99 PRO A N 1
ATOM 763 C CA . PRO A 1 99 ? -14.161 13.898 11.941 1.00 95.19 99 PRO A CA 1
ATOM 764 C C . PRO A 1 99 ? -13.715 12.948 13.054 1.00 95.19 99 PRO A C 1
ATOM 766 O O . PRO A 1 99 ? -12.880 13.320 13.883 1.00 95.19 99 PRO A O 1
ATOM 769 N N . ARG A 1 100 ? -14.243 11.718 13.073 1.00 96.06 100 ARG A N 1
ATOM 770 C CA . ARG A 1 100 ? -13.955 10.735 14.123 1.00 96.06 100 ARG A CA 1
ATOM 771 C C . ARG A 1 100 ? -12.781 9.812 13.810 1.00 96.06 100 ARG A C 1
ATOM 773 O O . ARG A 1 100 ? -12.394 9.008 14.657 1.00 96.06 100 ARG A O 1
ATOM 780 N N . PHE A 1 101 ? -12.142 9.955 12.648 1.00 97.19 101 PHE A N 1
ATOM 781 C CA . PHE A 1 101 ? -11.048 9.072 12.240 1.00 97.19 101 PHE A CA 1
ATOM 782 C C . PHE A 1 101 ? -9.881 9.064 13.235 1.00 97.19 101 PHE A C 1
ATOM 784 O O . PHE A 1 101 ? -9.348 8.012 13.578 1.00 97.19 101 PHE A O 1
ATOM 791 N N . VAL A 1 102 ? -9.478 10.241 13.726 1.00 95.00 102 VAL A N 1
ATOM 792 C CA . VAL A 1 102 ? -8.352 10.362 14.668 1.00 95.00 102 VAL A CA 1
ATOM 793 C C . VAL A 1 102 ? -8.672 9.716 16.016 1.00 95.00 102 VAL A C 1
ATOM 795 O O . VAL A 1 102 ? -7.772 9.163 16.648 1.00 95.00 102 VAL A O 1
ATOM 798 N N . GLU A 1 103 ? -9.927 9.800 16.459 1.00 95.81 103 GLU A N 1
ATOM 799 C CA . GLU A 1 103 ? -10.406 9.134 17.671 1.00 95.81 103 GLU A CA 1
ATOM 800 C C . GLU A 1 103 ? -10.325 7.615 17.493 1.00 95.81 103 GLU A C 1
ATOM 802 O O . GLU A 1 103 ? -9.615 6.955 18.251 1.00 95.81 103 GLU A O 1
ATOM 807 N N . TYR A 1 104 ? -10.939 7.091 16.427 1.00 98.31 104 TYR A N 1
ATOM 808 C CA . TYR A 1 104 ? -10.892 5.670 16.087 1.00 98.31 104 TYR A CA 1
ATOM 809 C C . TYR A 1 104 ? -9.454 5.152 15.980 1.00 98.31 104 TYR A C 1
ATOM 811 O O . TYR A 1 104 ? -9.103 4.172 16.625 1.00 98.31 104 TYR A O 1
ATOM 819 N N . PHE A 1 105 ? -8.582 5.846 15.244 1.00 97.94 105 PHE A N 1
ATOM 820 C CA . PHE A 1 105 ? -7.179 5.466 15.069 1.00 97.94 105 PHE A CA 1
ATOM 821 C C . PHE A 1 105 ? -6.425 5.304 16.397 1.00 97.94 105 PHE A C 1
ATOM 823 O O . PHE A 1 105 ? -5.641 4.367 16.549 1.00 97.94 105 PHE A O 1
ATOM 830 N N . ARG A 1 106 ? -6.648 6.205 17.360 1.00 95.88 106 ARG A N 1
ATOM 831 C CA . ARG A 1 106 ? -5.976 6.170 18.670 1.00 95.88 106 ARG A CA 1
ATOM 832 C C . ARG A 1 106 ? -6.496 5.067 19.586 1.00 95.88 106 ARG A C 1
ATOM 834 O O . ARG A 1 106 ? -5.765 4.668 20.482 1.00 95.88 106 ARG A O 1
ATOM 841 N N . LEU A 1 107 ? -7.737 4.627 19.389 1.00 97.94 107 LEU A N 1
ATOM 842 C CA . LEU A 1 107 ? -8.344 3.531 20.147 1.00 97.94 107 LEU A CA 1
ATOM 843 C C . LEU A 1 107 ? -8.013 2.172 19.518 1.00 97.94 107 LEU A C 1
ATOM 845 O O . LEU A 1 107 ? -7.602 1.244 20.205 1.00 97.94 107 LEU A O 1
ATOM 849 N N . ALA A 1 108 ? -8.145 2.070 18.196 1.00 98.44 108 ALA A N 1
ATOM 850 C CA . ALA A 1 108 ? -7.974 0.831 17.447 1.00 98.44 108 ALA A CA 1
ATOM 851 C C . ALA A 1 108 ? -6.505 0.413 17.296 1.00 98.44 108 ALA A C 1
ATOM 853 O O . ALA A 1 108 ? -6.232 -0.732 16.946 1.00 98.44 108 ALA A O 1
ATOM 854 N N . THR A 1 109 ? -5.546 1.320 17.526 1.00 98.50 109 THR A N 1
ATOM 855 C CA . THR A 1 109 ? -4.109 1.066 17.339 1.00 98.50 109 THR A CA 1
ATOM 856 C C . THR A 1 109 ? -3.278 1.526 18.538 1.00 98.50 109 THR A C 1
ATOM 858 O O . THR A 1 109 ? -3.664 2.472 19.220 1.00 98.50 109 THR A O 1
ATOM 861 N N . PRO A 1 110 ? -2.080 0.953 18.764 1.00 96.75 110 PRO A N 1
ATOM 862 C CA . PRO A 1 110 ? -1.204 1.359 19.866 1.00 96.75 110 PRO A CA 1
ATOM 863 C C . PRO A 1 110 ? -0.379 2.628 19.552 1.00 96.75 110 PRO A C 1
ATOM 865 O O . PRO A 1 110 ? 0.780 2.735 19.961 1.00 96.75 110 PRO A O 1
ATOM 868 N N . GLU A 1 111 ? -0.899 3.579 18.759 1.00 93.88 111 GLU A N 1
ATOM 869 C CA . GLU A 1 111 ? -0.138 4.776 18.346 1.00 93.88 111 GLU A CA 1
ATOM 870 C C . GLU A 1 111 ? 0.308 5.629 19.537 1.00 93.88 111 GLU A C 1
ATOM 872 O O . GLU A 1 111 ? 1.453 6.099 19.573 1.00 93.88 111 GLU A O 1
ATOM 877 N N . LEU A 1 112 ? -0.582 5.820 20.513 1.00 92.06 112 LEU A N 1
ATOM 878 C CA . LEU A 1 112 ? -0.305 6.644 21.685 1.00 92.06 112 LEU A CA 1
ATOM 879 C C . LEU A 1 112 ? 0.737 5.981 22.587 1.00 92.06 112 LEU A C 1
ATOM 881 O O . LEU A 1 112 ? 1.679 6.645 23.027 1.00 92.06 112 LEU A O 1
ATOM 885 N N . GLU A 1 113 ? 0.608 4.677 22.820 1.00 93.56 113 GLU A N 1
ATOM 886 C CA . GLU A 1 113 ? 1.533 3.880 23.624 1.00 93.56 113 GLU A CA 1
ATOM 887 C C . GLU A 1 113 ? 2.915 3.852 22.975 1.00 93.56 113 GLU A C 1
ATOM 889 O O . GLU A 1 113 ? 3.909 4.108 23.654 1.00 93.56 113 GLU A O 1
ATOM 894 N N . TYR A 1 114 ? 2.993 3.660 21.654 1.00 90.00 114 TYR A N 1
ATOM 895 C CA . TYR A 1 114 ? 4.256 3.711 20.915 1.00 90.00 114 TYR A CA 1
ATOM 896 C C . TYR A 1 114 ? 4.994 5.043 21.116 1.00 90.00 114 TYR A C 1
ATOM 898 O O . TYR A 1 114 ? 6.212 5.058 21.282 1.00 90.00 114 TYR A O 1
ATOM 906 N N . GLY A 1 115 ? 4.269 6.167 21.139 1.00 85.38 115 GLY A N 1
ATOM 907 C CA . GLY A 1 115 ? 4.854 7.485 21.399 1.00 85.38 115 GLY A CA 1
ATOM 908 C C . GLY A 1 115 ? 5.292 7.722 22.849 1.00 85.38 115 GLY A C 1
ATOM 909 O O . GLY A 1 115 ? 6.077 8.639 23.090 1.00 85.38 115 GLY A O 1
ATOM 910 N N . ARG A 1 116 ? 4.787 6.932 23.805 1.00 89.12 116 ARG A N 1
ATOM 911 C CA . ARG A 1 116 ? 5.104 7.028 25.242 1.00 89.12 116 ARG A CA 1
ATOM 912 C C . ARG A 1 116 ? 6.180 6.037 25.682 1.00 89.12 116 ARG A C 1
ATOM 914 O O . ARG A 1 116 ? 6.859 6.281 26.676 1.00 89.12 116 ARG A O 1
ATOM 921 N N . MET A 1 117 ? 6.325 4.923 24.972 1.00 89.81 117 MET A N 1
ATOM 922 C CA . MET A 1 117 ? 7.303 3.883 25.276 1.00 89.81 117 MET A CA 1
ATOM 923 C C . MET A 1 117 ? 8.694 4.218 24.728 1.00 89.81 117 MET A C 1
ATOM 925 O O . MET A 1 117 ? 8.849 4.894 23.712 1.00 89.81 117 MET A O 1
ATOM 929 N N . ASN A 1 118 ? 9.728 3.664 25.367 1.00 86.19 118 ASN A N 1
ATOM 930 C CA . ASN A 1 118 ? 11.126 3.840 24.967 1.00 86.19 118 ASN A CA 1
ATOM 931 C C . ASN A 1 118 ? 11.527 2.897 23.809 1.00 86.19 118 ASN A C 1
ATOM 933 O O . ASN A 1 118 ? 12.484 2.136 23.916 1.00 86.19 118 ASN A O 1
ATOM 937 N N . ILE A 1 119 ? 10.738 2.901 22.729 1.00 84.94 119 ILE A N 1
ATOM 938 C CA . ILE A 1 119 ? 10.933 2.049 21.539 1.00 84.94 119 ILE A CA 1
ATOM 939 C C . ILE A 1 119 ? 11.480 2.880 20.372 1.00 84.94 119 ILE A C 1
ATOM 941 O O . ILE A 1 119 ? 12.400 2.464 19.668 1.00 84.94 119 ILE A O 1
ATOM 945 N N . GLY A 1 120 ? 10.913 4.069 20.148 1.00 78.69 120 GLY A N 1
ATOM 946 C CA . GLY A 1 120 ? 11.327 4.977 19.082 1.00 78.69 120 GLY A CA 1
ATOM 947 C C . GLY A 1 120 ? 12.308 6.042 19.573 1.00 78.69 120 GLY A C 1
ATOM 948 O O . GLY A 1 120 ? 12.063 6.707 20.570 1.00 78.69 120 GLY A O 1
ATOM 949 N N . SER A 1 121 ? 13.379 6.303 18.819 1.00 77.56 121 SER A N 1
ATOM 950 C CA . SER A 1 121 ? 14.340 7.378 19.139 1.00 77.56 121 SER A CA 1
ATOM 951 C C . SER A 1 121 ? 13.862 8.789 18.768 1.00 77.56 121 SER A C 1
ATOM 953 O O . SER A 1 121 ? 14.550 9.776 19.020 1.00 77.56 121 SER A O 1
ATOM 955 N N . ARG A 1 122 ? 12.710 8.908 18.098 1.00 82.25 122 ARG A N 1
ATOM 956 C CA . ARG A 1 122 ? 12.205 10.162 17.529 1.00 82.25 122 ARG A CA 1
ATOM 957 C C . ARG A 1 122 ? 10.761 10.410 17.966 1.00 82.25 122 ARG A C 1
ATOM 959 O O . ARG A 1 122 ? 9.982 9.463 17.952 1.00 82.25 122 ARG A O 1
ATOM 966 N N . PRO A 1 123 ? 10.359 11.678 18.194 1.00 79.06 123 PRO A N 1
ATOM 967 C CA . PRO A 1 123 ? 8.963 12.020 18.466 1.00 79.06 123 PRO A CA 1
ATOM 968 C C . PRO A 1 123 ? 8.008 11.495 17.385 1.00 79.06 123 PRO A C 1
ATOM 970 O O . PRO A 1 123 ? 8.308 11.619 16.192 1.00 79.06 123 PRO A O 1
ATOM 973 N N . SER A 1 124 ? 6.848 10.961 17.766 1.00 79.69 124 SER A N 1
ATOM 974 C CA . SER A 1 124 ? 5.871 10.429 16.800 1.00 79.69 124 SER A CA 1
ATOM 975 C C . SER A 1 124 ? 5.219 11.521 15.941 1.00 79.69 124 SER A C 1
ATOM 977 O O . SER A 1 124 ? 4.907 11.292 14.770 1.00 79.69 124 SER A O 1
ATOM 979 N N . LYS A 1 125 ? 5.089 12.742 16.473 1.00 79.75 125 LYS A N 1
ATOM 980 C CA . LYS A 1 125 ? 4.457 13.885 15.795 1.00 79.75 125 LYS A CA 1
ATOM 981 C C . LYS A 1 125 ? 5.416 15.059 15.620 1.00 79.75 125 LYS A C 1
ATOM 983 O O . LYS A 1 125 ? 6.367 15.231 16.379 1.00 79.75 125 LYS A O 1
ATOM 988 N N . ARG A 1 126 ? 5.154 15.881 14.600 1.00 81.25 126 ARG A N 1
ATOM 989 C CA . ARG A 1 126 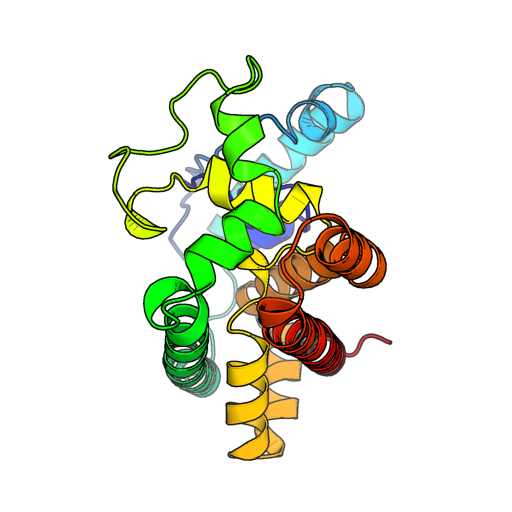? 5.813 17.182 14.388 1.00 81.25 126 ARG A CA 1
ATOM 990 C C . ARG A 1 126 ? 5.215 18.275 15.278 1.00 81.25 126 ARG A C 1
ATOM 992 O O . ARG A 1 126 ? 5.948 19.148 15.721 1.00 81.25 126 ARG A O 1
ATOM 999 N N . LYS A 1 127 ? 3.902 18.219 15.525 1.00 78.06 127 LYS A N 1
ATOM 1000 C CA . LYS A 1 127 ? 3.156 19.127 16.409 1.00 78.06 127 LYS A CA 1
ATOM 1001 C C . LYS A 1 127 ? 2.253 18.289 17.327 1.00 78.06 127 LYS A C 1
ATOM 1003 O O . LYS A 1 127 ? 1.482 17.498 16.791 1.00 78.06 127 LYS A O 1
ATOM 1008 N N . PRO A 1 128 ? 2.319 18.430 18.663 1.00 70.69 128 PRO A N 1
ATOM 1009 C CA . PRO A 1 128 ? 1.561 17.578 19.588 1.00 70.69 128 PRO A CA 1
ATOM 1010 C C . PRO A 1 128 ? 0.034 17.634 19.416 1.00 70.69 128 PRO A C 1
ATOM 1012 O O . PRO A 1 128 ? -0.633 16.619 19.597 1.00 70.69 128 PRO A O 1
ATOM 1015 N N . SER A 1 129 ? -0.506 18.797 19.042 1.00 68.00 129 SER A N 1
ATOM 1016 C CA . SER A 1 129 ? -1.948 19.054 18.912 1.00 68.00 129 SER A CA 1
ATOM 1017 C C . SER A 1 129 ? -2.528 18.810 17.513 1.00 68.00 129 SER A C 1
ATOM 1019 O O . SER A 1 129 ? -3.718 19.029 17.317 1.00 68.00 129 SER A O 1
ATOM 1021 N N . GLY A 1 130 ? -1.721 18.392 16.532 1.00 68.31 130 GLY A N 1
ATOM 1022 C CA . GLY A 1 130 ? -2.208 18.179 15.166 1.00 68.31 130 GLY A CA 1
ATOM 1023 C C . GLY A 1 130 ? -2.934 16.843 14.970 1.00 68.31 130 GLY A C 1
ATOM 1024 O O . GLY A 1 130 ? -2.777 15.901 15.758 1.00 68.31 130 GLY A O 1
ATOM 1025 N N . GLY A 1 131 ? -3.697 16.756 13.880 1.00 79.19 131 GLY A N 1
ATOM 1026 C CA . GLY A 1 131 ? -4.302 15.528 13.373 1.00 79.19 131 GLY A CA 1
ATOM 1027 C C . GLY A 1 131 ? -3.275 14.618 12.693 1.00 79.19 131 GLY A C 1
ATOM 1028 O O . GLY A 1 131 ? -2.073 14.661 12.995 1.00 79.19 131 GLY A O 1
ATOM 1029 N N . ILE A 1 132 ? -3.739 13.780 11.763 1.00 84.19 132 ILE A N 1
ATOM 1030 C CA . ILE A 1 132 ? -2.888 12.840 11.013 1.00 84.19 132 ILE A CA 1
ATOM 1031 C C . ILE A 1 132 ? -1.774 13.562 10.244 1.00 84.19 132 ILE A C 1
ATOM 1033 O O . ILE A 1 132 ? -0.660 13.054 10.154 1.00 84.19 132 ILE A O 1
ATOM 1037 N N . GLU A 1 133 ? -2.007 14.784 9.769 1.00 84.81 133 GLU A N 1
ATOM 1038 C CA . GLU A 1 133 ? -1.025 15.612 9.058 1.00 84.81 133 GLU A CA 1
ATOM 1039 C C . GLU A 1 133 ? 0.223 15.949 9.891 1.00 84.81 133 GLU A C 1
ATOM 1041 O O . GLU A 1 133 ? 1.288 16.265 9.353 1.00 84.81 133 GLU A O 1
ATOM 1046 N N . SER A 1 134 ? 0.114 15.867 11.219 1.00 86.50 134 SER A N 1
ATOM 1047 C CA . SER A 1 134 ? 1.239 16.065 12.132 1.00 86.50 134 SER A CA 1
ATOM 1048 C C . SER A 1 134 ? 2.004 14.776 12.444 1.00 86.50 134 SER A C 1
ATOM 1050 O O . SER A 1 134 ? 3.140 14.854 12.933 1.00 86.50 134 SER A O 1
ATOM 1052 N N . LEU A 1 135 ? 1.413 13.609 12.164 1.00 88.81 135 LEU A N 1
ATOM 1053 C CA . LEU A 1 135 ? 1.989 12.294 12.420 1.00 88.81 135 LEU A CA 1
ATOM 1054 C C . LEU A 1 135 ? 3.096 11.989 11.408 1.00 88.81 135 LEU A C 1
ATOM 1056 O O . LEU A 1 135 ? 3.005 12.289 10.218 1.00 88.81 135 LEU A O 1
ATOM 1060 N N . ARG A 1 136 ? 4.194 11.393 11.875 1.00 89.69 136 ARG A N 1
ATOM 1061 C CA . ARG A 1 136 ? 5.265 10.947 10.978 1.00 89.69 136 ARG A CA 1
ATOM 1062 C C . ARG A 1 136 ? 4.881 9.626 10.305 1.00 89.69 136 ARG A C 1
ATOM 1064 O O . ARG A 1 136 ? 4.201 8.790 10.889 1.00 89.69 136 ARG A O 1
ATOM 1071 N N . ALA A 1 137 ? 5.422 9.400 9.107 1.00 89.44 137 ALA A N 1
ATOM 1072 C CA . ALA A 1 137 ? 5.141 8.199 8.318 1.00 89.44 137 ALA A CA 1
ATOM 1073 C C . ALA A 1 137 ? 5.476 6.878 9.042 1.00 89.44 137 ALA A C 1
ATOM 1075 O O . ALA A 1 137 ? 4.773 5.893 8.861 1.00 89.44 137 ALA A O 1
ATOM 1076 N N . ILE A 1 138 ? 6.530 6.843 9.871 1.00 89.81 138 ILE A N 1
ATOM 1077 C CA . ILE A 1 138 ? 6.903 5.626 10.616 1.00 89.81 138 ILE A CA 1
ATOM 1078 C C . ILE A 1 138 ? 5.819 5.257 11.643 1.00 89.81 138 ILE A C 1
ATOM 1080 O O . ILE A 1 138 ? 5.287 4.163 11.509 1.00 89.81 138 ILE A O 1
ATOM 1084 N N . PRO A 1 139 ? 5.440 6.129 12.605 1.00 92.44 139 PRO A N 1
ATOM 1085 C CA . PRO A 1 139 ? 4.315 5.866 13.505 1.00 92.44 139 PRO A CA 1
ATOM 1086 C C . PRO A 1 139 ? 3.022 5.489 12.783 1.00 92.44 139 PRO A C 1
ATOM 1088 O O . PRO A 1 139 ? 2.346 4.563 13.213 1.00 92.44 139 PRO A O 1
ATOM 1091 N N . TRP A 1 140 ? 2.711 6.164 11.670 1.00 95.19 140 TRP A N 1
ATOM 1092 C CA . TRP A 1 140 ? 1.523 5.872 10.869 1.00 95.19 140 TRP A CA 1
ATOM 1093 C C . TRP A 1 140 ? 1.499 4.419 10.388 1.00 95.19 140 TRP A C 1
ATOM 1095 O O . TRP A 1 140 ? 0.572 3.678 10.690 1.00 95.19 140 TRP A O 1
ATOM 1105 N N . ILE A 1 141 ? 2.552 3.979 9.698 1.00 95.00 141 ILE A N 1
ATOM 1106 C CA . ILE A 1 141 ? 2.632 2.606 9.192 1.00 95.00 141 ILE A CA 1
ATOM 1107 C C 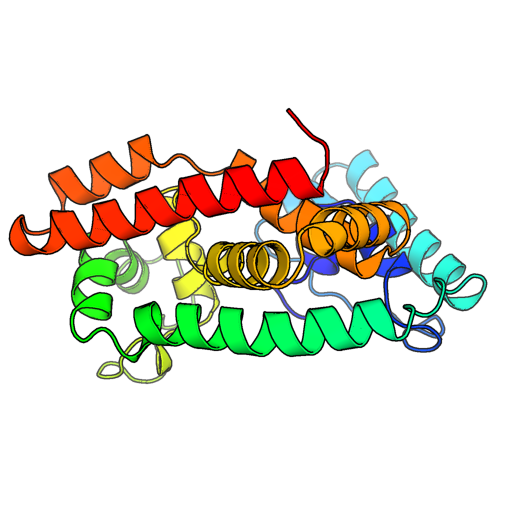. ILE A 1 141 ? 2.773 1.599 10.339 1.00 95.00 141 ILE A C 1
ATOM 1109 O O . ILE A 1 141 ? 2.156 0.537 10.301 1.00 95.00 141 ILE A O 1
ATOM 1113 N N . PHE A 1 142 ? 3.566 1.925 11.361 1.00 94.56 142 PHE A N 1
ATOM 1114 C CA . PHE A 1 142 ? 3.823 1.052 12.504 1.00 94.56 142 PHE A CA 1
ATOM 1115 C C . PHE A 1 142 ? 2.533 0.699 13.250 1.00 94.56 142 PHE A C 1
ATOM 1117 O O . PHE A 1 142 ? 2.263 -0.482 13.450 1.00 94.56 142 PHE A O 1
ATOM 1124 N N . ALA A 1 143 ? 1.721 1.698 13.605 1.00 96.75 143 ALA A N 1
ATOM 1125 C CA . ALA A 1 143 ? 0.506 1.506 14.392 1.00 96.75 143 ALA A CA 1
ATOM 1126 C C . ALA A 1 143 ? -0.475 0.530 13.716 1.00 96.75 143 ALA A C 1
ATOM 1128 O O . ALA A 1 143 ? -0.905 -0.440 14.334 1.00 96.75 143 ALA A O 1
ATOM 1129 N N . TRP A 1 144 ? -0.731 0.707 12.416 1.00 98.44 144 TRP A N 1
ATOM 1130 C CA . TRP A 1 144 ? -1.602 -0.189 11.643 1.00 98.44 144 TRP A CA 1
ATOM 1131 C C . TRP A 1 144 ? -0.989 -1.556 11.328 1.00 98.44 144 TRP A C 1
ATOM 1133 O O . TRP A 1 144 ? -1.714 -2.512 11.052 1.00 98.44 144 TRP A O 1
ATOM 1143 N N . THR A 1 145 ? 0.342 -1.662 11.352 1.00 98.00 145 THR A N 1
ATOM 1144 C CA . THR A 1 145 ? 1.033 -2.949 11.201 1.00 98.00 145 THR A CA 1
ATOM 1145 C C . THR A 1 145 ? 0.822 -3.817 12.444 1.00 98.00 145 THR A C 1
ATOM 1147 O O . THR A 1 145 ? 0.598 -5.019 12.310 1.00 98.00 145 THR A O 1
ATOM 1150 N N . GLN A 1 146 ? 0.854 -3.223 13.647 1.00 98.06 146 GLN A N 1
ATOM 1151 C CA . GLN A 1 146 ? 0.668 -3.951 14.912 1.00 98.06 146 GLN A CA 1
ATOM 1152 C C . GLN A 1 146 ? -0.703 -4.631 14.995 1.00 98.06 146 GLN A C 1
ATOM 1154 O O . GLN A 1 146 ? -0.804 -5.764 15.454 1.00 98.06 146 GLN A O 1
ATOM 1159 N N . THR A 1 147 ? -1.743 -3.976 14.481 1.00 98.56 147 THR A N 1
ATOM 1160 C CA . THR A 1 147 ? -3.130 -4.466 14.531 1.00 98.56 147 THR A CA 1
ATOM 1161 C C . THR A 1 147 ? -3.485 -5.395 13.376 1.00 98.56 147 THR A C 1
ATOM 1163 O O . THR A 1 147 ? -4.637 -5.784 13.221 1.00 98.56 147 THR A O 1
ATOM 1166 N N . ARG A 1 148 ? -2.494 -5.749 12.541 1.00 98.56 148 ARG A N 1
ATOM 1167 C CA . ARG A 1 148 ? -2.650 -6.615 11.362 1.00 98.56 148 ARG A CA 1
ATOM 1168 C C . ARG A 1 148 ? -3.633 -6.066 10.324 1.00 98.56 148 ARG A C 1
ATOM 1170 O O . ARG A 1 148 ? -4.066 -6.810 9.450 1.00 98.56 148 ARG A O 1
ATOM 1177 N N . PHE A 1 149 ? -3.940 -4.771 10.370 1.00 98.75 149 PHE A N 1
ATOM 1178 C CA . PHE A 1 149 ? -4.939 -4.176 9.487 1.00 98.75 149 PHE A CA 1
ATOM 1179 C C . PHE A 1 149 ? -4.336 -3.470 8.271 1.00 98.75 149 PHE A C 1
ATOM 1181 O O . PHE A 1 149 ? -4.922 -3.469 7.191 1.00 98.75 149 PHE A O 1
ATOM 1188 N N . HIS A 1 150 ? -3.131 -2.908 8.413 1.00 98.44 150 HIS A N 1
ATOM 1189 C CA . HIS A 1 150 ? -2.347 -2.327 7.311 1.00 98.44 150 HIS A CA 1
ATOM 1190 C C . HIS A 1 150 ? -3.076 -1.267 6.461 1.00 98.44 150 HIS A C 1
ATOM 1192 O O . HIS A 1 150 ? -2.691 -1.045 5.313 1.00 98.44 150 HIS A O 1
ATOM 1198 N N . LEU A 1 151 ? -4.075 -0.579 7.033 1.00 98.62 151 LEU A N 1
ATOM 1199 C CA . LEU A 1 151 ? -4.900 0.452 6.379 1.00 98.62 151 LEU A CA 1
ATOM 1200 C C . LEU A 1 151 ? -4.120 1.394 5.435 1.00 98.62 151 LEU A C 1
ATOM 1202 O O . LEU A 1 151 ? -4.562 1.598 4.305 1.00 98.62 151 LEU A O 1
ATOM 1206 N N . PRO A 1 152 ? -2.940 1.931 5.813 1.00 98.06 152 PRO A N 1
ATOM 1207 C CA . PRO A 1 152 ? -2.213 2.882 4.974 1.00 98.06 152 PRO A CA 1
ATOM 1208 C C . PRO A 1 152 ? -1.713 2.349 3.632 1.00 98.06 152 PRO A C 1
ATOM 1210 O O . PRO A 1 152 ? -1.253 3.143 2.816 1.00 98.06 152 PRO A O 1
ATOM 1213 N N . VAL A 1 153 ? -1.666 1.026 3.451 1.00 97.31 153 VAL A N 1
ATOM 1214 C CA . VAL A 1 153 ? -1.082 0.408 2.256 1.00 97.31 153 VAL A CA 1
ATOM 1215 C C . VAL A 1 153 ? -2.123 0.212 1.159 1.00 97.31 153 VAL A C 1
ATOM 1217 O O . VAL A 1 153 ? -1.789 0.354 -0.013 1.00 97.31 153 VAL A O 1
ATOM 1220 N N . TRP A 1 154 ? -3.361 -0.121 1.526 1.00 98.50 154 TRP A N 1
ATOM 1221 C CA . TRP A 1 154 ? -4.388 -0.561 0.577 1.00 98.50 154 TRP A CA 1
ATOM 1222 C C . TRP A 1 154 ? -5.567 0.410 0.439 1.00 98.50 154 TRP A C 1
ATOM 1224 O O . TRP A 1 154 ? -6.280 0.344 -0.561 1.00 98.50 154 TRP A O 1
ATOM 1234 N N . LEU A 1 155 ? -5.788 1.314 1.400 1.00 98.75 155 LEU A N 1
ATOM 1235 C CA . LEU A 1 155 ? -6.919 2.244 1.353 1.00 98.75 155 LEU A CA 1
ATOM 1236 C C . LEU A 1 155 ? -6.861 3.121 0.089 1.00 98.75 155 LEU A C 1
ATOM 1238 O O . LEU A 1 155 ? -5.842 3.762 -0.172 1.00 98.75 155 LEU A O 1
ATOM 1242 N N . GLY A 1 156 ? -7.954 3.160 -0.679 1.00 98.69 156 GLY A N 1
ATOM 1243 C CA . GLY A 1 156 ? -8.043 3.845 -1.975 1.00 98.69 156 GLY A CA 1
ATOM 1244 C C . GLY A 1 156 ? -8.039 2.900 -3.184 1.00 98.69 156 GLY A C 1
ATOM 1245 O O . GLY A 1 156 ? -8.611 3.228 -4.225 1.00 98.69 156 GLY A O 1
ATOM 1246 N N . PHE A 1 157 ? -7.414 1.719 -3.078 1.00 98.75 157 PHE A N 1
ATOM 1247 C CA . PHE A 1 157 ? -7.348 0.772 -4.200 1.00 98.75 157 PHE A CA 1
ATOM 1248 C C . PHE A 1 157 ? -8.725 0.191 -4.537 1.00 98.75 157 PHE A C 1
ATOM 1250 O O . PHE A 1 157 ? -9.081 0.116 -5.713 1.00 98.75 157 PHE A O 1
ATOM 1257 N N . GLY A 1 158 ? -9.510 -0.179 -3.518 1.00 98.56 158 GLY A N 1
ATOM 1258 C CA . GLY A 1 158 ? -10.847 -0.750 -3.681 1.00 98.56 158 GLY A CA 1
ATOM 1259 C C . GLY A 1 158 ? -11.774 0.148 -4.495 1.00 98.56 158 GLY A C 1
ATOM 1260 O O . GLY A 1 158 ? -12.286 -0.289 -5.531 1.00 98.56 158 GLY A O 1
ATOM 1261 N N . ALA A 1 159 ? -11.939 1.419 -4.100 1.00 98.69 159 ALA A N 1
ATOM 1262 C CA . ALA A 1 159 ? -12.783 2.342 -4.857 1.00 98.69 159 ALA A CA 1
ATOM 1263 C C . ALA A 1 159 ? -12.254 2.594 -6.271 1.00 98.69 159 ALA A C 1
ATOM 1265 O O . ALA A 1 159 ? -13.049 2.623 -7.210 1.00 98.69 159 ALA A O 1
ATOM 1266 N N . ALA A 1 160 ? -10.937 2.730 -6.453 1.00 98.75 160 ALA A N 1
ATOM 1267 C CA . ALA A 1 160 ? -10.356 2.958 -7.773 1.00 98.75 160 ALA A CA 1
ATOM 1268 C C . ALA A 1 160 ? -10.611 1.787 -8.737 1.00 98.75 160 ALA A C 1
ATOM 1270 O O . ALA A 1 160 ? -11.063 2.010 -9.862 1.00 98.75 160 ALA A O 1
ATOM 1271 N N . PHE A 1 161 ? -10.394 0.544 -8.294 1.00 98.62 161 PHE A N 1
ATOM 1272 C CA . PHE A 1 161 ? -10.691 -0.650 -9.092 1.00 98.62 161 PHE A CA 1
ATOM 1273 C C . PHE A 1 161 ? -12.184 -0.776 -9.396 1.00 98.62 161 PHE A C 1
ATOM 1275 O O . PHE A 1 161 ? -12.578 -0.999 -10.541 1.00 98.62 161 PHE A O 1
ATOM 1282 N N . LYS A 1 162 ? -13.035 -0.589 -8.385 1.00 98.31 162 LYS A N 1
ATOM 1283 C CA . LYS A 1 162 ? -14.489 -0.668 -8.545 1.00 98.31 162 LYS A CA 1
ATOM 1284 C C . LYS A 1 162 ? -15.008 0.378 -9.528 1.00 98.31 162 LYS A C 1
ATOM 1286 O O . LYS A 1 162 ? -15.845 0.059 -10.371 1.00 98.31 162 LYS A O 1
ATOM 1291 N N . HIS A 1 163 ? -14.496 1.606 -9.446 1.00 98.38 163 HIS A N 1
ATOM 1292 C CA . HIS A 1 163 ? -14.866 2.712 -10.327 1.00 98.38 163 HIS A CA 1
ATOM 1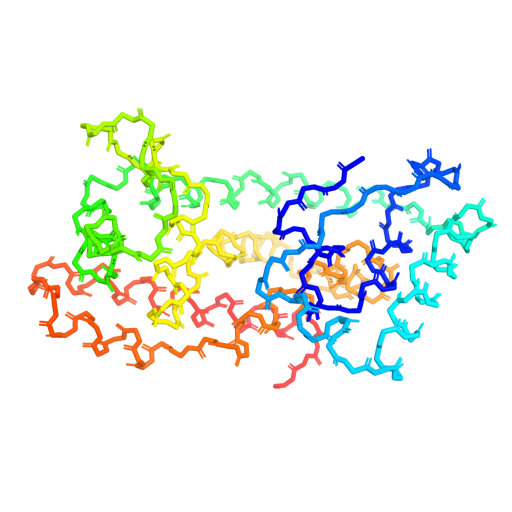293 C C . HIS A 1 163 ? -14.560 2.398 -11.791 1.00 98.38 163 HIS A C 1
ATOM 1295 O O . HIS A 1 163 ? -15.464 2.439 -12.627 1.00 98.38 163 HIS A O 1
ATOM 1301 N N . ILE A 1 164 ? -13.318 2.013 -12.103 1.00 98.00 164 ILE A N 1
ATOM 1302 C CA . ILE A 1 164 ? -12.929 1.753 -13.494 1.00 98.00 164 ILE A CA 1
ATOM 1303 C C . ILE A 1 164 ? -13.617 0.507 -14.065 1.00 98.00 164 ILE A C 1
ATOM 1305 O O . ILE A 1 164 ? -14.009 0.534 -15.231 1.00 98.00 164 ILE A O 1
ATOM 1309 N N . ILE A 1 165 ? -13.832 -0.554 -13.269 1.00 98.06 165 ILE A N 1
ATOM 1310 C CA . ILE A 1 165 ? -14.525 -1.773 -13.736 1.00 98.06 165 ILE A CA 1
ATOM 1311 C C . ILE A 1 165 ? -16.001 -1.468 -14.006 1.00 98.06 165 ILE A C 1
ATOM 1313 O O . ILE A 1 165 ? -16.569 -1.945 -14.986 1.00 98.06 165 ILE A O 1
ATOM 1317 N N . LYS A 1 166 ? -16.633 -0.649 -13.156 1.00 97.75 166 LYS A N 1
ATOM 1318 C CA . LYS A 1 166 ? -18.029 -0.235 -13.338 1.00 97.75 166 LYS A CA 1
ATOM 1319 C C . LYS A 1 166 ? -18.206 0.679 -14.552 1.00 97.75 166 LYS A C 1
ATOM 1321 O O . LYS A 1 166 ? -19.251 0.622 -15.195 1.00 97.75 166 LYS A O 1
ATOM 1326 N N . LYS A 1 167 ? -17.214 1.521 -14.852 1.00 97.44 167 LYS A N 1
ATOM 1327 C CA . LYS A 1 167 ? -17.236 2.430 -16.006 1.00 97.44 167 LYS A CA 1
ATOM 1328 C C . LYS A 1 167 ? -17.220 1.674 -17.335 1.00 97.44 167 LYS A C 1
ATOM 1330 O O . LYS A 1 167 ? -17.941 2.055 -18.251 1.00 97.44 167 LYS A O 1
ATOM 1335 N N . ASP A 1 168 ? -16.424 0.612 -17.431 1.00 97.31 168 ASP A N 1
ATOM 1336 C CA . ASP A 1 168 ? -16.408 -0.294 -18.579 1.00 97.31 168 ASP A CA 1
ATOM 1337 C C . ASP A 1 168 ? -15.918 -1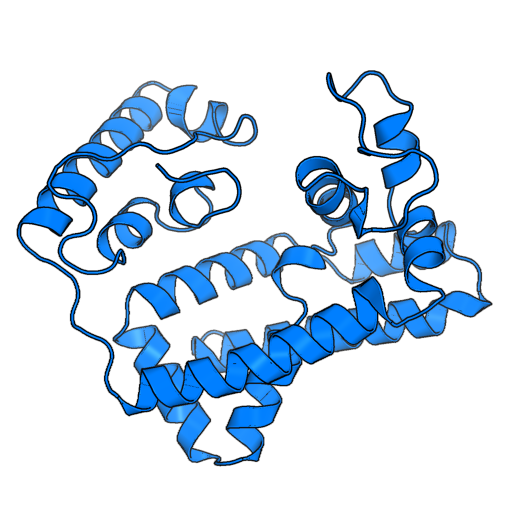.679 -18.143 1.00 97.31 168 ASP A C 1
ATOM 1339 O O . ASP A 1 168 ? -14.801 -1.822 -17.646 1.00 97.31 168 ASP A O 1
ATOM 1343 N N . ILE A 1 169 ? -16.725 -2.717 -18.376 1.00 94.00 169 ILE A N 1
ATOM 1344 C CA . ILE A 1 169 ? -16.389 -4.098 -18.004 1.00 94.00 169 ILE A CA 1
ATOM 1345 C C . ILE A 1 169 ? -15.093 -4.590 -18.669 1.00 94.00 169 ILE A C 1
ATOM 1347 O O . ILE A 1 169 ? -14.395 -5.441 -18.117 1.00 94.00 169 ILE A O 1
ATOM 1351 N N . ARG A 1 170 ? -14.726 -4.024 -19.829 1.00 96.88 170 ARG A N 1
ATOM 1352 C CA . ARG A 1 170 ? -13.474 -4.330 -20.538 1.00 96.88 170 ARG A CA 1
ATOM 1353 C C . ARG A 1 170 ? -12.242 -3.862 -19.766 1.00 96.88 170 ARG A C 1
ATOM 1355 O O . ARG A 1 170 ? -11.176 -4.450 -19.934 1.00 96.88 170 ARG A O 1
ATOM 1362 N N . ASN A 1 171 ? -12.379 -2.872 -18.879 1.00 98.12 171 ASN A N 1
ATOM 1363 C CA . ASN A 1 171 ? -11.265 -2.363 -18.079 1.00 98.12 171 ASN A CA 1
ATOM 1364 C C . ASN A 1 171 ? -10.702 -3.413 -17.121 1.00 98.12 171 ASN A C 1
ATOM 1366 O O . ASN A 1 171 ? -9.523 -3.342 -16.788 1.00 98.12 171 ASN A O 1
ATOM 1370 N N . LEU A 1 172 ? -11.489 -4.419 -16.720 1.00 98.06 172 LEU A N 1
ATOM 1371 C CA . LEU A 1 172 ? -10.946 -5.547 -15.964 1.00 98.06 172 LEU A CA 1
ATOM 1372 C C . LEU A 1 172 ? -9.855 -6.273 -16.764 1.00 98.06 172 LEU A C 1
ATOM 1374 O O . LEU A 1 172 ? -8.790 -6.563 -16.227 1.00 98.06 172 LEU A O 1
ATOM 1378 N N . HIS A 1 173 ? -10.100 -6.527 -18.051 1.00 98.12 173 HIS A N 1
ATOM 1379 C CA . HIS A 1 173 ? -9.117 -7.175 -18.912 1.00 98.12 173 HIS A CA 1
ATOM 1380 C C . HIS A 1 173 ? -7.892 -6.281 -19.142 1.00 98.12 173 HIS A C 1
ATOM 1382 O O . HIS A 1 173 ? -6.769 -6.771 -19.121 1.00 98.12 173 HIS A O 1
ATOM 1388 N N . VAL A 1 174 ? -8.092 -4.964 -19.273 1.00 98.38 174 VAL A N 1
ATOM 1389 C CA . VAL A 1 174 ? -6.986 -3.997 -19.376 1.00 98.38 174 VAL A CA 1
ATOM 1390 C C . VAL A 1 174 ? -6.121 -4.010 -18.113 1.00 98.38 174 VAL A C 1
ATOM 1392 O O . VAL A 1 174 ? -4.900 -4.051 -18.218 1.00 98.38 174 VAL A O 1
ATOM 1395 N N . LEU A 1 175 ? -6.718 -4.044 -16.916 1.00 98.62 175 LEU A N 1
ATOM 1396 C CA . LEU A 1 175 ? -5.964 -4.150 -15.662 1.00 98.62 175 LEU A CA 1
ATOM 1397 C C . LEU A 1 175 ? -5.193 -5.471 -15.547 1.00 98.62 175 LEU A C 1
ATOM 1399 O O . LEU A 1 175 ? -4.054 -5.480 -15.080 1.00 98.62 175 LEU A O 1
ATOM 1403 N N . GLN A 1 176 ? -5.791 -6.579 -15.987 1.00 98.69 176 GLN A N 1
ATOM 1404 C CA . GLN A 1 176 ? -5.114 -7.877 -16.051 1.00 98.69 176 GLN A CA 1
ATOM 1405 C C . GLN A 1 176 ? -3.949 -7.850 -17.050 1.00 98.69 176 GLN A C 1
ATOM 1407 O O . GLN A 1 176 ? -2.886 -8.410 -16.780 1.00 98.69 176 GLN A O 1
ATOM 1412 N N . GLU A 1 177 ? -4.104 -7.174 -18.190 1.00 98.38 177 GLU A N 1
ATOM 1413 C CA . GLU A 1 177 ? -3.013 -6.965 -19.143 1.00 98.38 177 GLU A CA 1
ATOM 1414 C C . GLU A 1 177 ? -1.899 -6.116 -18.519 1.00 98.38 177 GLU A C 1
ATOM 1416 O O . GLU A 1 177 ? -0.737 -6.509 -18.573 1.00 98.38 177 GLU A O 1
ATOM 1421 N N . MET A 1 178 ? -2.239 -5.011 -17.846 1.00 98.50 178 MET A N 1
ATOM 1422 C CA . MET A 1 178 ? -1.273 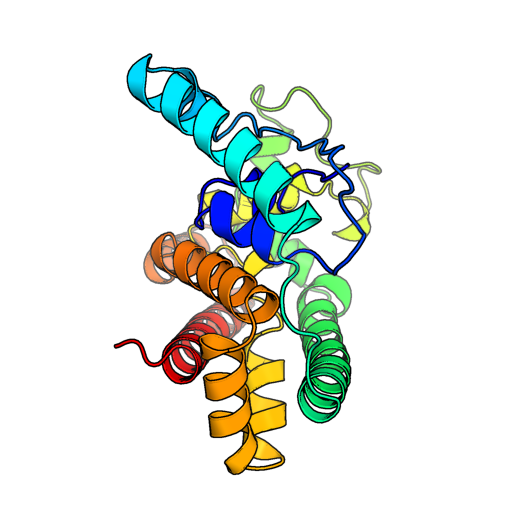-4.180 -17.120 1.00 98.50 178 MET A CA 1
ATOM 1423 C C . MET A 1 178 ? -0.500 -5.001 -16.078 1.00 98.50 178 MET A C 1
ATOM 1425 O O . MET A 1 178 ? 0.715 -4.860 -15.974 1.00 98.50 178 MET A O 1
ATOM 1429 N N . TYR A 1 179 ? -1.160 -5.895 -15.336 1.00 98.19 179 TYR A N 1
ATOM 1430 C CA . TYR A 1 179 ? -0.491 -6.762 -14.355 1.00 98.19 179 TYR A CA 1
ATOM 1431 C C . TYR A 1 179 ? 0.499 -7.745 -14.996 1.00 98.19 179 TYR A C 1
ATOM 1433 O O . TYR A 1 179 ? 1.559 -8.031 -14.435 1.00 98.19 179 TYR A O 1
ATOM 1441 N N . ASN A 1 180 ? 0.188 -8.250 -16.187 1.00 97.75 180 ASN A N 1
ATOM 1442 C CA . ASN A 1 180 ? 1.032 -9.230 -16.866 1.00 97.75 180 ASN A CA 1
ATOM 1443 C C . ASN A 1 180 ? 2.147 -8.599 -17.708 1.00 97.75 180 ASN A C 1
ATOM 1445 O O . ASN A 1 180 ? 3.229 -9.172 -17.796 1.00 97.75 180 ASN A O 1
ATOM 1449 N N . ALA A 1 181 ? 1.896 -7.434 -18.304 1.00 97.19 181 ALA A N 1
ATOM 1450 C CA . ALA A 1 181 ? 2.773 -6.822 -19.297 1.00 97.19 181 ALA A CA 1
ATOM 1451 C C . ALA A 1 181 ? 3.478 -5.548 -18.811 1.00 97.19 181 ALA A C 1
ATOM 1453 O O . ALA A 1 181 ? 4.437 -5.118 -19.446 1.00 97.19 181 ALA A O 1
ATOM 1454 N N . TRP A 1 182 ? 3.048 -4.934 -17.701 1.00 97.62 182 TRP A N 1
ATOM 1455 C CA . TRP A 1 182 ? 3.662 -3.706 -17.197 1.00 97.62 182 TRP A CA 1
ATOM 1456 C C . TRP A 1 182 ? 4.356 -3.916 -15.843 1.00 97.62 182 TRP A C 1
ATOM 1458 O O . TRP A 1 182 ? 3.687 -3.945 -14.803 1.00 97.62 182 TRP A O 1
ATOM 1468 N N . PRO A 1 183 ? 5.706 -3.990 -15.804 1.00 95.44 183 PRO A N 1
ATOM 1469 C CA . PRO A 1 183 ? 6.451 -4.263 -14.574 1.00 95.44 183 PRO A CA 1
ATOM 1470 C C . PRO A 1 183 ? 6.119 -3.322 -13.413 1.00 95.44 183 PRO A C 1
ATOM 1472 O O . PRO A 1 183 ? 6.047 -3.771 -12.274 1.00 95.44 183 PRO A O 1
ATOM 1475 N N . PHE A 1 184 ? 5.873 -2.034 -13.685 1.00 95.94 184 PHE A N 1
ATOM 1476 C CA . PHE A 1 184 ? 5.499 -1.054 -12.659 1.00 95.94 184 PHE A CA 1
ATOM 1477 C C . PHE A 1 184 ? 4.176 -1.413 -11.972 1.00 95.94 184 PHE A C 1
ATOM 1479 O O . PHE A 1 184 ? 4.086 -1.389 -10.741 1.00 95.94 184 PHE A O 1
ATOM 1486 N N . PHE A 1 185 ? 3.156 -1.763 -12.760 1.00 97.31 185 PHE A N 1
ATOM 1487 C CA . PHE A 1 185 ? 1.850 -2.116 -12.219 1.00 97.31 185 PHE A CA 1
ATOM 1488 C C . PHE A 1 185 ? 1.935 -3.443 -11.464 1.00 97.31 185 PHE A C 1
ATOM 1490 O O . PHE A 1 185 ? 1.489 -3.517 -10.320 1.00 97.31 185 PHE A O 1
ATOM 1497 N N . ARG A 1 186 ? 2.628 -4.440 -12.030 1.00 96.06 186 ARG A N 1
ATOM 1498 C CA . ARG A 1 186 ? 2.899 -5.725 -11.371 1.00 96.06 186 ARG A CA 1
ATOM 1499 C C . ARG A 1 186 ? 3.505 -5.561 -9.980 1.00 96.06 186 ARG A C 1
ATOM 1501 O O . ARG A 1 186 ? 2.902 -5.999 -9.009 1.00 96.06 186 ARG A O 1
ATOM 1508 N N . VAL A 1 187 ? 4.649 -4.881 -9.853 1.00 94.81 187 VAL A N 1
ATOM 1509 C CA . VAL A 1 187 ? 5.321 -4.760 -8.542 1.00 94.81 187 VAL A CA 1
ATOM 1510 C C . VAL A 1 187 ? 4.521 -3.935 -7.534 1.00 94.81 187 VAL A C 1
ATOM 1512 O O . VAL A 1 187 ? 4.703 -4.098 -6.327 1.00 94.81 187 VAL A O 1
ATOM 1515 N N . THR A 1 188 ? 3.648 -3.045 -8.012 1.00 95.56 188 THR A N 1
ATOM 1516 C CA . THR A 1 188 ? 2.727 -2.287 -7.159 1.00 95.56 188 THR A CA 1
ATOM 1517 C C . THR A 1 188 ? 1.662 -3.211 -6.575 1.00 95.56 188 THR A C 1
ATOM 1519 O O . THR A 1 188 ? 1.459 -3.207 -5.362 1.00 95.56 188 THR A O 1
ATOM 1522 N N . ILE A 1 189 ? 1.037 -4.043 -7.412 1.00 96.69 189 ILE A N 1
ATOM 1523 C CA . ILE A 1 189 ? 0.038 -5.030 -6.985 1.00 96.69 189 ILE A CA 1
ATOM 1524 C C . ILE A 1 189 ? 0.665 -6.103 -6.086 1.00 96.69 189 ILE A C 1
ATOM 1526 O O . ILE A 1 189 ? 0.133 -6.349 -5.007 1.00 96.69 189 ILE A O 1
ATOM 1530 N N . ASP A 1 190 ? 1.832 -6.646 -6.450 1.00 95.69 190 ASP A N 1
ATOM 1531 C CA . ASP A 1 190 ? 2.543 -7.665 -5.662 1.00 95.69 190 ASP A CA 1
ATOM 1532 C C . ASP A 1 190 ? 2.865 -7.164 -4.237 1.00 95.69 190 ASP A C 1
ATOM 1534 O O . ASP A 1 190 ? 2.788 -7.914 -3.261 1.00 95.69 190 ASP A O 1
ATOM 1538 N N . LEU A 1 191 ? 3.205 -5.874 -4.084 1.00 93.81 191 LEU A N 1
ATOM 1539 C CA . LEU A 1 191 ? 3.437 -5.276 -2.766 1.00 93.81 191 LEU A CA 1
ATOM 1540 C C . LEU A 1 191 ? 2.161 -5.259 -1.924 1.00 93.81 191 LEU A C 1
ATOM 1542 O O . LEU A 1 191 ? 2.216 -5.582 -0.735 1.00 93.81 191 LEU A O 1
ATOM 1546 N N . VAL A 1 192 ? 1.035 -4.857 -2.514 1.00 96.00 192 VAL A N 1
ATOM 1547 C CA . VAL A 1 192 ? -0.245 -4.787 -1.800 1.00 96.00 192 VAL A CA 1
ATOM 1548 C C . VAL A 1 192 ? -0.736 -6.200 -1.464 1.00 96.00 192 VAL A C 1
ATOM 1550 O O . VAL A 1 192 ? -1.157 -6.437 -0.333 1.00 96.00 192 VAL A O 1
ATOM 1553 N N . GLU A 1 193 ? -0.582 -7.165 -2.374 1.00 96.94 193 GLU A N 1
ATOM 1554 C CA . GLU A 1 193 ? -0.896 -8.580 -2.141 1.00 96.94 193 GLU A CA 1
ATOM 1555 C C . GLU A 1 193 ? -0.092 -9.168 -0.974 1.00 96.94 193 GLU A C 1
ATOM 1557 O O . GLU A 1 193 ? -0.658 -9.768 -0.058 1.00 96.94 193 GLU A O 1
ATOM 1562 N N . MET A 1 194 ? 1.222 -8.926 -0.933 1.00 95.00 194 MET A N 1
ATOM 1563 C CA . MET A 1 194 ? 2.070 -9.361 0.181 1.00 95.00 194 MET A CA 1
ATOM 1564 C C . MET A 1 194 ? 1.637 -8.743 1.517 1.00 95.00 194 MET A C 1
ATOM 1566 O O . MET A 1 194 ? 1.718 -9.395 2.561 1.00 95.00 194 MET A O 1
ATOM 1570 N N . VAL A 1 195 ? 1.160 -7.496 1.514 1.00 95.12 195 VAL A N 1
ATOM 1571 C CA . VAL A 1 195 ? 0.631 -6.868 2.729 1.00 95.12 195 VAL A CA 1
ATOM 1572 C C . VAL A 1 195 ? -0.701 -7.486 3.148 1.00 95.12 195 VAL A C 1
ATOM 1574 O O . VAL A 1 195 ? -0.888 -7.725 4.342 1.00 95.12 195 VAL A O 1
ATOM 1577 N N . PHE A 1 196 ? -1.578 -7.842 2.206 1.00 97.75 196 PHE A N 1
ATOM 1578 C CA . PHE A 1 196 ? -2.776 -8.624 2.516 1.00 97.75 196 PHE A CA 1
ATOM 1579 C C . PHE A 1 196 ? -2.431 -9.989 3.119 1.00 97.75 196 PHE A C 1
ATOM 1581 O O . PHE A 1 196 ? -3.051 -10.376 4.105 1.00 97.75 196 PHE A O 1
ATOM 1588 N N . ALA A 1 197 ? -1.388 -10.669 2.632 1.00 97.12 197 ALA A N 1
ATOM 1589 C CA . ALA A 1 197 ? -0.908 -11.924 3.221 1.00 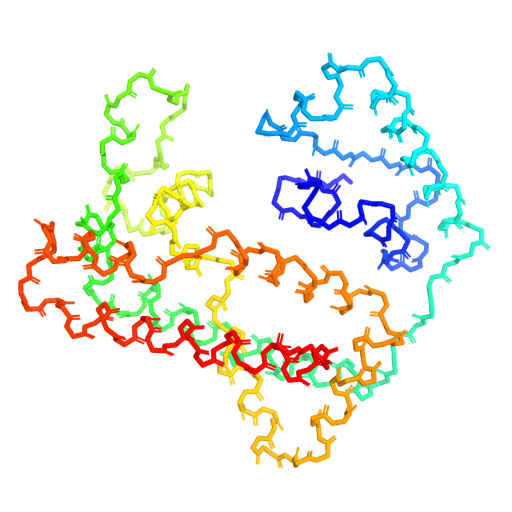97.12 197 ALA A CA 1
ATOM 1590 C C . ALA A 1 197 ? -0.388 -11.769 4.668 1.00 97.12 197 ALA A C 1
ATOM 1592 O O . ALA A 1 197 ? -0.351 -12.732 5.431 1.00 97.12 197 ALA A O 1
ATOM 1593 N N . LYS A 1 198 ? 0.009 -10.554 5.071 1.00 97.06 198 LYS A N 1
ATOM 1594 C CA . LYS A 1 198 ? 0.413 -10.222 6.449 1.00 97.06 198 LYS A CA 1
ATOM 1595 C C . LYS A 1 198 ? -0.738 -9.681 7.300 1.00 97.06 198 LYS A C 1
ATOM 1597 O O . LYS A 1 198 ? -0.527 -9.437 8.498 1.00 97.06 198 LYS A O 1
ATOM 1602 N N . GLY A 1 199 ? -1.903 -9.436 6.708 1.00 98.31 199 GLY A N 1
ATOM 1603 C CA . GLY A 1 199 ? -3.067 -8.876 7.380 1.00 98.31 199 GLY A CA 1
ATOM 1604 C C . GLY A 1 199 ? -4.019 -9.935 7.925 1.00 98.31 199 GLY A C 1
ATOM 1605 O O . GLY A 1 199 ? -4.022 -11.073 7.468 1.00 98.31 199 GLY A O 1
ATOM 1606 N N . ASP A 1 200 ? -4.805 -9.543 8.921 1.00 98.69 200 ASP A N 1
ATOM 1607 C CA . ASP A 1 200 ? -5.840 -10.374 9.533 1.00 98.69 200 ASP A CA 1
ATOM 1608 C C . ASP A 1 200 ? -6.971 -9.468 10.064 1.00 98.69 200 ASP A C 1
ATOM 1610 O O . ASP A 1 200 ? -6.814 -8.833 11.115 1.00 98.69 200 ASP A O 1
ATOM 1614 N N . PRO A 1 201 ? -8.107 -9.362 9.348 1.00 98.31 201 PRO A N 1
ATOM 1615 C CA . PRO A 1 201 ? -9.226 -8.530 9.779 1.00 98.31 201 PRO A CA 1
ATOM 1616 C C . PRO A 1 201 ? -9.946 -9.084 11.016 1.00 98.31 201 PRO A C 1
ATOM 1618 O O . PRO A 1 201 ? -10.619 -8.317 11.704 1.00 98.31 201 PRO A O 1
ATOM 1621 N N . GLY A 1 202 ? -9.781 -10.370 11.348 1.00 98.69 202 GLY A N 1
ATOM 1622 C CA . GLY A 1 202 ? -10.285 -10.956 12.589 1.00 98.69 202 GLY A CA 1
ATOM 1623 C C . GLY A 1 202 ? -9.510 -10.456 13.808 1.00 98.69 202 GLY A C 1
ATOM 1624 O O . GLY A 1 202 ? -10.115 -10.063 14.807 1.00 98.69 202 GLY A O 1
ATOM 1625 N N . ILE A 1 203 ? -8.179 -10.372 13.704 1.00 98.81 203 ILE A N 1
ATOM 1626 C CA . ILE A 1 203 ? -7.351 -9.718 14.730 1.00 98.81 203 ILE A CA 1
ATOM 1627 C C . ILE A 1 203 ? -7.710 -8.233 14.832 1.00 98.81 203 ILE A C 1
ATOM 1629 O O . ILE A 1 203 ? -7.916 -7.743 15.939 1.00 98.81 203 ILE A O 1
ATOM 1633 N N . ALA A 1 204 ? -7.854 -7.521 13.711 1.00 98.75 204 ALA A N 1
ATOM 1634 C CA . ALA A 1 204 ? -8.253 -6.112 13.735 1.00 98.75 204 ALA A CA 1
ATOM 1635 C C . ALA A 1 204 ? -9.617 -5.902 14.430 1.00 98.75 204 ALA A C 1
ATOM 1637 O O . ALA A 1 204 ? -9.765 -4.998 15.248 1.00 98.75 204 ALA A O 1
ATOM 1638 N N . ALA A 1 205 ? -10.593 -6.782 14.178 1.00 98.81 205 ALA A N 1
ATOM 1639 C CA . ALA A 1 205 ? -11.892 -6.757 14.853 1.00 98.81 205 ALA A CA 1
ATOM 1640 C C . ALA A 1 205 ? -11.790 -7.016 16.367 1.00 98.81 205 ALA A C 1
ATOM 1642 O O . ALA A 1 205 ? -12.575 -6.468 17.140 1.00 98.81 205 ALA A O 1
ATOM 1643 N N . LEU A 1 206 ? -10.825 -7.831 16.811 1.00 98.81 206 LEU A N 1
ATOM 1644 C CA . LEU A 1 206 ? -10.572 -8.052 18.235 1.00 98.81 206 LEU A CA 1
ATOM 1645 C C . LEU A 1 206 ? -10.044 -6.784 18.923 1.00 98.81 206 LEU A C 1
ATOM 1647 O O . LEU A 1 206 ? -10.486 -6.484 20.030 1.00 98.81 206 LEU A O 1
ATOM 1651 N N . TYR A 1 207 ? -9.144 -6.034 18.275 1.00 98.75 207 TYR A N 1
ATOM 1652 C CA . TYR A 1 207 ? -8.696 -4.727 18.778 1.00 98.75 207 TYR A CA 1
ATOM 1653 C C . TYR A 1 207 ? -9.879 -3.767 18.927 1.00 98.75 207 TYR A C 1
ATOM 1655 O O . TYR A 1 207 ? -10.050 -3.184 19.996 1.00 98.75 207 TYR A O 1
ATOM 1663 N N . ASP A 1 208 ? -10.737 -3.677 17.907 1.00 98.69 208 ASP A N 1
ATOM 1664 C CA . ASP A 1 208 ? -11.935 -2.836 17.960 1.00 98.69 208 ASP A CA 1
ATOM 1665 C C . ASP A 1 208 ? -12.849 -3.222 19.124 1.00 98.69 208 ASP A C 1
ATOM 1667 O O . ASP A 1 208 ? -13.200 -2.381 19.947 1.00 98.69 208 ASP A O 1
ATOM 1671 N N . LYS A 1 209 ? -13.172 -4.512 19.252 1.00 98.56 209 LYS A N 1
ATOM 1672 C CA . LYS A 1 209 ? -14.063 -5.011 20.305 1.00 98.56 209 LYS A CA 1
ATOM 1673 C C . LYS A 1 209 ? -13.564 -4.695 21.719 1.00 98.56 209 LYS A C 1
ATOM 1675 O O . LYS A 1 209 ? -14.376 -4.524 22.623 1.00 98.56 209 LYS A O 1
ATOM 1680 N N . LEU A 1 210 ? -12.248 -4.701 21.932 1.00 98.62 210 LEU A N 1
ATOM 1681 C CA . LEU A 1 210 ? -11.652 -4.539 23.261 1.00 98.62 210 LEU A CA 1
ATOM 1682 C C . LEU A 1 210 ? -11.319 -3.087 23.612 1.00 98.62 210 LEU A C 1
ATOM 1684 O O . LEU A 1 210 ? -11.299 -2.755 24.796 1.00 98.62 210 LEU A O 1
ATOM 1688 N N . LEU A 1 211 ? -10.998 -2.254 22.619 1.00 98.62 211 LEU A N 1
ATOM 1689 C CA . LEU A 1 211 ? -10.392 -0.937 22.845 1.00 98.62 211 LEU A CA 1
ATOM 1690 C C . LEU A 1 211 ? -11.218 0.226 22.295 1.00 98.62 211 LEU A C 1
ATOM 1692 O O . LEU A 1 211 ? -11.066 1.351 22.767 1.00 98.62 211 LEU A O 1
ATOM 1696 N N . VAL A 1 212 ? -12.057 -0.019 21.289 1.00 98.56 212 VAL A N 1
ATOM 1697 C CA . VAL A 1 212 ? -12.831 1.024 20.614 1.00 98.56 212 VAL A CA 1
ATOM 1698 C C . VAL A 1 212 ? -14.213 1.131 21.250 1.00 98.56 212 VAL A C 1
ATOM 1700 O O . VAL A 1 212 ? -14.861 0.125 21.533 1.00 98.56 212 VAL A O 1
ATOM 1703 N N . SER A 1 213 ? -14.673 2.364 21.458 1.00 98.19 213 SER A N 1
ATOM 1704 C CA . SER A 1 213 ? -16.021 2.666 21.944 1.00 98.19 213 SER A CA 1
ATOM 1705 C C . SER A 1 213 ? -17.100 2.105 21.005 1.00 98.19 213 SER A C 1
ATOM 1707 O O . SER A 1 213 ? -16.938 2.136 19.784 1.00 98.19 213 SER A O 1
ATOM 1709 N N . GLU A 1 214 ? -18.215 1.615 21.558 1.00 98.19 214 GLU A N 1
ATOM 1710 C CA . GLU A 1 214 ? -19.279 0.938 20.789 1.00 98.19 214 GLU A CA 1
ATOM 1711 C C . GLU A 1 214 ? -19.854 1.794 19.649 1.00 98.19 214 GLU A C 1
ATOM 1713 O O . GLU A 1 214 ? -20.202 1.287 18.584 1.00 98.19 214 GLU A O 1
ATOM 1718 N N . ASP A 1 215 ? -19.895 3.112 19.830 1.00 98.12 215 ASP A N 1
ATOM 1719 C CA . ASP A 1 215 ? -20.391 4.079 18.852 1.00 98.12 215 ASP A CA 1
ATOM 1720 C C . ASP A 1 215 ? -19.464 4.275 17.633 1.00 98.12 215 ASP A C 1
ATOM 1722 O O . ASP A 1 215 ? -19.841 4.951 16.675 1.00 98.12 215 ASP A O 1
ATOM 1726 N N . LEU A 1 216 ? -18.271 3.672 17.644 1.00 98.44 216 LEU A N 1
ATOM 1727 C CA . LEU A 1 216 ? -17.318 3.636 16.530 1.00 98.44 216 LEU A CA 1
ATOM 1728 C C . LEU A 1 216 ? -17.185 2.254 15.876 1.00 98.44 216 LEU A C 1
ATOM 1730 O O . LEU A 1 216 ? -16.469 2.118 14.883 1.00 98.44 216 LEU A O 1
ATOM 1734 N N . TRP A 1 217 ? -17.864 1.224 16.387 1.00 98.50 217 TRP A N 1
ATOM 1735 C CA . TRP A 1 217 ? -17.730 -0.135 15.852 1.00 98.50 217 TRP A CA 1
ATOM 1736 C C . TRP A 1 217 ? -18.193 -0.254 14.402 1.00 98.50 217 TRP A C 1
ATOM 1738 O O . TRP A 1 217 ? -17.514 -0.907 13.609 1.00 98.50 217 TRP A O 1
ATOM 1748 N N . ALA A 1 218 ? -19.290 0.420 14.044 1.00 98.56 218 ALA A N 1
ATOM 1749 C CA . ALA A 1 218 ? -19.796 0.445 12.671 1.00 98.56 218 ALA A CA 1
ATOM 1750 C C . ALA A 1 218 ? -18.753 1.017 11.696 1.00 98.56 218 ALA A C 1
ATOM 1752 O O . ALA A 1 218 ? -18.507 0.441 10.642 1.00 98.56 218 ALA A O 1
ATOM 1753 N N . PHE A 1 219 ? -18.050 2.082 12.093 1.00 98.62 219 PHE A N 1
ATOM 1754 C CA . PHE A 1 219 ? -16.976 2.658 11.283 1.00 98.62 219 PHE A CA 1
ATOM 1755 C C . PHE A 1 219 ? -15.819 1.667 11.068 1.00 98.62 219 PHE A C 1
ATOM 1757 O O . PHE A 1 219 ? -15.314 1.519 9.957 1.00 98.62 219 PHE A O 1
ATOM 1764 N N . GLY A 1 220 ? -15.416 0.940 12.114 1.00 98.62 220 GLY A N 1
ATOM 1765 C CA . GLY A 1 220 ? -14.410 -0.117 11.987 1.00 98.62 220 GLY A CA 1
ATOM 1766 C C . GLY A 1 220 ? -14.867 -1.292 11.113 1.00 98.62 220 GLY A C 1
ATOM 1767 O O . GLY A 1 220 ? -14.068 -1.870 10.371 1.00 98.62 220 GLY A O 1
ATOM 1768 N N . GLU A 1 221 ? -16.154 -1.641 11.161 1.00 98.75 221 GLU A N 1
ATOM 1769 C CA . GLU A 1 221 ? -16.759 -2.662 10.298 1.00 98.75 221 GLU A CA 1
ATOM 1770 C C . GLU A 1 221 ? -16.781 -2.240 8.825 1.00 98.75 221 GLU A C 1
ATOM 1772 O O . GLU A 1 221 ? -16.416 -3.045 7.962 1.00 98.75 221 GLU A O 1
ATOM 1777 N N . ASP A 1 222 ? -17.085 -0.974 8.533 1.00 98.75 222 ASP A N 1
ATOM 1778 C CA . ASP A 1 222 ? -17.009 -0.415 7.179 1.00 98.75 222 ASP A CA 1
ATOM 1779 C C . ASP A 1 222 ? -15.582 -0.509 6.618 1.00 98.75 222 ASP A C 1
ATOM 1781 O O . ASP A 1 222 ? -15.374 -0.948 5.481 1.00 98.75 222 ASP A O 1
ATOM 1785 N N . LEU A 1 223 ? -14.569 -0.179 7.428 1.00 98.81 223 LEU A N 1
ATOM 1786 C CA . LEU A 1 223 ? -13.168 -0.311 7.021 1.00 98.81 223 LEU A CA 1
ATOM 1787 C C . LEU A 1 223 ? -12.785 -1.771 6.744 1.00 98.81 223 LEU A C 1
ATOM 1789 O O . LEU A 1 223 ? -12.077 -2.041 5.772 1.00 98.81 223 LEU A O 1
ATOM 1793 N N . ARG A 1 224 ? -13.231 -2.725 7.571 1.00 98.81 224 ARG A N 1
ATOM 1794 C CA . ARG A 1 224 ? -12.972 -4.160 7.340 1.00 98.81 224 ARG A CA 1
ATOM 1795 C C . ARG A 1 224 ? -13.710 -4.692 6.113 1.00 98.81 224 ARG A C 1
ATOM 1797 O O . ARG A 1 224 ? -13.162 -5.513 5.383 1.00 98.81 224 ARG A O 1
ATOM 1804 N N . THR A 1 225 ? -14.910 -4.193 5.841 1.00 98.81 225 THR A N 1
ATOM 1805 C CA . THR A 1 225 ? -15.642 -4.515 4.611 1.00 98.81 225 THR A CA 1
ATOM 1806 C C . THR A 1 225 ? -14.874 -4.018 3.384 1.00 98.81 225 THR A C 1
ATOM 1808 O O . THR A 1 225 ? -14.696 -4.766 2.421 1.00 98.81 225 THR A O 1
ATOM 1811 N N . ASN A 1 226 ? -14.327 -2.799 3.444 1.00 98.81 226 ASN A N 1
ATOM 1812 C CA . ASN A 1 226 ? -13.474 -2.248 2.388 1.00 98.81 226 ASN A CA 1
ATOM 1813 C C . ASN A 1 226 ? -12.170 -3.052 2.212 1.00 98.81 226 ASN A C 1
ATOM 1815 O O . ASN A 1 226 ? -11.750 -3.314 1.083 1.00 98.81 226 ASN A O 1
ATOM 1819 N N . TYR A 1 227 ? -11.559 -3.515 3.308 1.00 98.81 227 TYR A N 1
ATOM 1820 C CA . TYR A 1 227 ? -10.397 -4.408 3.263 1.00 98.81 227 TYR A CA 1
ATOM 1821 C C . TYR A 1 227 ? -10.688 -5.666 2.426 1.00 98.81 227 TYR A C 1
ATOM 1823 O O . TYR A 1 227 ? -9.927 -5.984 1.509 1.00 98.81 227 TYR A O 1
ATOM 1831 N N . GLU A 1 228 ? -11.801 -6.358 2.699 1.00 98.69 228 GLU A N 1
ATOM 1832 C CA . GLU A 1 228 ? -12.162 -7.590 1.982 1.00 98.69 228 GLU A CA 1
ATOM 1833 C C . GLU A 1 228 ? -12.550 -7.326 0.521 1.00 98.69 228 GLU A C 1
ATOM 1835 O O . GLU A 1 228 ? -12.144 -8.072 -0.376 1.00 98.69 228 GLU A O 1
ATOM 1840 N N . GLU A 1 229 ? -13.279 -6.238 0.244 1.00 98.56 229 GLU A N 1
ATOM 1841 C CA . GLU A 1 229 ? -13.607 -5.841 -1.130 1.00 98.56 229 GLU A CA 1
ATOM 1842 C C . GLU A 1 229 ? -12.339 -5.512 -1.935 1.00 98.56 229 GLU A C 1
ATOM 1844 O O . GLU A 1 229 ? -12.164 -6.009 -3.052 1.00 98.56 229 GLU A O 1
ATOM 1849 N N . THR A 1 230 ? -11.415 -4.744 -1.350 1.00 98.88 230 THR A N 1
ATOM 1850 C CA . THR A 1 230 ? -10.138 -4.385 -1.981 1.00 98.88 230 THR A CA 1
ATOM 1851 C C . THR A 1 230 ? -9.297 -5.625 -2.267 1.00 98.88 230 THR A C 1
ATOM 1853 O O . THR A 1 230 ? -8.795 -5.780 -3.382 1.00 98.88 230 THR A O 1
ATOM 1856 N N . LYS A 1 231 ? -9.174 -6.537 -1.294 1.00 98.75 231 LYS A N 1
ATOM 1857 C CA . LYS A 1 231 ? -8.437 -7.796 -1.453 1.00 98.75 231 LYS A CA 1
ATOM 1858 C C . LYS A 1 231 ? -9.017 -8.643 -2.584 1.00 98.75 231 LYS A C 1
ATOM 1860 O O . LYS A 1 231 ? -8.271 -9.119 -3.437 1.00 98.75 231 LYS A O 1
ATOM 1865 N N . LYS A 1 232 ? -10.343 -8.794 -2.633 1.00 98.62 232 LYS A N 1
ATOM 1866 C CA . LYS A 1 232 ? -11.029 -9.561 -3.682 1.00 98.62 232 LYS A CA 1
ATOM 1867 C C . LYS A 1 232 ? -10.779 -8.982 -5.076 1.00 98.62 232 LYS A C 1
ATOM 1869 O O . LYS A 1 232 ? -10.459 -9.734 -5.995 1.00 98.62 232 LYS A O 1
ATOM 1874 N N . LEU A 1 233 ? -10.917 -7.665 -5.237 1.00 98.69 233 LEU A N 1
ATOM 1875 C CA . LEU A 1 233 ? -10.680 -6.988 -6.517 1.00 98.69 233 LEU A CA 1
ATOM 1876 C C . LEU A 1 233 ? -9.218 -7.115 -6.954 1.00 98.69 233 LEU A C 1
ATOM 1878 O O . LEU A 1 233 ? -8.950 -7.397 -8.120 1.00 98.69 233 LEU A O 1
ATOM 1882 N N . LEU A 1 234 ? -8.280 -6.972 -6.016 1.00 98.62 234 LEU A N 1
ATOM 1883 C CA . LEU A 1 234 ? -6.858 -7.136 -6.290 1.00 98.62 234 LEU A CA 1
ATOM 1884 C C . LEU A 1 234 ? -6.540 -8.543 -6.813 1.00 98.62 234 LEU A C 1
ATOM 1886 O O . LEU A 1 234 ? -5.887 -8.666 -7.846 1.00 98.62 234 LEU A O 1
ATOM 1890 N N . LEU A 1 235 ? -7.037 -9.595 -6.151 1.00 98.62 235 LEU A N 1
ATOM 1891 C CA . LEU A 1 235 ? -6.818 -10.982 -6.585 1.00 98.62 235 LEU A CA 1
ATOM 1892 C C . LEU A 1 235 ? -7.440 -11.252 -7.963 1.00 98.62 235 LEU A C 1
ATOM 1894 O O . LEU A 1 235 ? -6.841 -11.936 -8.790 1.00 98.62 235 LEU A O 1
ATOM 1898 N N . GLN A 1 236 ? -8.600 -10.654 -8.252 1.00 98.44 236 GLN A N 1
ATOM 1899 C CA . GLN A 1 236 ? -9.241 -10.743 -9.566 1.00 98.44 236 GLN A CA 1
ATOM 1900 C C . GLN A 1 236 ? -8.397 -10.096 -10.681 1.00 98.44 236 GLN A C 1
ATOM 1902 O O . GLN A 1 236 ? -8.346 -10.617 -11.799 1.00 98.44 236 GLN A O 1
ATOM 1907 N N . ILE A 1 237 ? -7.734 -8.973 -10.387 1.00 98.38 237 ILE A N 1
ATOM 1908 C CA . ILE A 1 237 ? -6.827 -8.280 -11.314 1.00 98.38 237 ILE A CA 1
ATOM 1909 C C . ILE A 1 237 ? -5.528 -9.069 -11.507 1.00 98.38 237 ILE A C 1
ATOM 1911 O O . ILE A 1 237 ? -5.051 -9.183 -12.633 1.00 98.38 237 ILE A O 1
ATOM 1915 N N . ALA A 1 238 ? -4.979 -9.639 -10.433 1.00 98.00 238 ALA A N 1
ATOM 1916 C CA . ALA A 1 238 ? -3.779 -10.470 -10.499 1.00 98.00 238 ALA A CA 1
ATOM 1917 C C . ALA A 1 238 ? -4.037 -11.845 -11.151 1.00 98.00 238 ALA A C 1
ATOM 1919 O O . ALA A 1 238 ? -3.119 -12.478 -11.665 1.00 98.00 238 ALA A O 1
ATOM 1920 N N . GLY A 1 239 ? -5.293 -12.310 -11.163 1.00 97.75 239 GLY A N 1
ATOM 1921 C CA . GLY A 1 239 ? -5.659 -13.648 -11.635 1.00 97.75 239 GLY A CA 1
ATOM 1922 C C . GLY A 1 239 ? -5.327 -14.756 -10.628 1.00 97.75 239 GLY A C 1
ATOM 1923 O O . GLY A 1 239 ? -5.127 -15.906 -11.020 1.00 97.75 239 GLY A O 1
ATOM 1924 N N . HIS A 1 240 ? -5.248 -14.418 -9.341 1.00 97.69 240 HIS A N 1
ATOM 1925 C CA . HIS A 1 240 ? -4.937 -15.337 -8.244 1.00 97.69 240 HIS A CA 1
ATOM 1926 C C . HIS A 1 240 ? -6.222 -15.825 -7.546 1.00 97.69 240 HIS A C 1
ATOM 1928 O O . HIS A 1 240 ? -7.278 -15.198 -7.664 1.00 97.69 240 HIS A O 1
ATOM 1934 N N . LYS A 1 241 ? -6.146 -16.975 -6.860 1.00 88.69 241 LYS A N 1
ATOM 1935 C CA . LYS A 1 241 ? -7.267 -17.593 -6.125 1.00 88.69 241 LYS A CA 1
ATOM 1936 C C . LYS A 1 241 ? -7.160 -17.353 -4.628 1.00 88.69 241 LYS A C 1
ATOM 1938 O O . LYS A 1 241 ? -6.035 -17.509 -4.108 1.00 88.69 241 LYS A O 1
#

Foldseek 3Di:
DEDPDDLCAPPLPQVLLSLLQDAQPPQLLNDDYDHDPVCCCQCCVDDVSVVVNVVSVNVSSVCCNVPHADDDDPVVVVLVVQLVVQLVCQVCCQQPVPPCNQVCLVQLWVLVVVQVDPPDPDHQFCDPPDGPVRGDPCSVQVRCLVLLLRCVLQRSQLRSLVVQCVVDVCVLVVLLCCCVRRSNSVSSLSSSLSSLVSHDLVSSLVSCVPGNDPVCSVVSVVSSVSSVSSNVSSCSSPVHD